Protein AF-0000000066216772 (afdb_homodimer)

Secondary structure (DSSP, 8-state):
---EEEEEEEEEESS--EEEE-TT--EEEEEEEEEEPPPPTT--TT---EEEEEEEEEHHHHHHHHHH--TT-EEEEEEEEEEEEEE-TT--EEEEEEEEEEEEEE-S---------------------------------/---EEEEEEEEEESS--EEEE-TTS-EEEEEEEEEEPPPPTT--TT---EEEEEEEEEHHHHHHHHHH--TT-EEEEEEEEEEEEEE-TT--EEEEEEEEEEEEEE-S---------------------------------

Nearest PDB structures (foldseek):
  7d8j-assembly1_A-2  TM=8.201E-01  e=7.708E-12  Staphylococcus aureus subsp. aureus ED98
  2vw9-assembly1_B-2  TM=8.765E-01  e=8.741E-11  Helicobacter pylori 26695
  7f5z-assembly1_B-2  TM=8.760E-01  e=9.226E-11  Mycobacterium tuberculosis H37Rv
  1x3e-assembly1_B-2  TM=8.338E-01  e=9.226E-11  Mycolicibacterium smegmatis
  7f5z-assembly1_A-2  TM=8.490E-01  e=1.583E-10  Mycobacterium tuberculosis H37Rv

GO terms:
  GO:0003676 nucleic acid binding (F, EXP)

Foldseek 3Di:
DPDDFKDKAKFFWAFAWDWDADPVGKIKIKTKGKGADDDDPPDDPPDDGIDIAIEMEIHPVNVVRNVPGGGGFIKMFMAGWDWDWDADPVGDIDTDIHGYTPDIGGDDDDPPPVPVVPVPVPVPVPPCPVPPPPPPPDPDD/DPDDFKDKAKFFWQFAWDWDADPVGKIKIKTKGKGFDDDDPPDDPPDDGIDIAIEMEIHPVNVVRNVPGGGGFIKMFMAGWDWDWDADPVGDIDTDIHGYTPDIGGDDDDPPPVPVVPVPVPVPPPPCPPPPPPPPPPPDD

Radius of gyration: 35.27 Å; Cα contacts (8 Å, |Δi|>4): 524; chains: 2; bounding box: 100×89×110 Å

Structure (mmCIF, N/CA/C/O backbone):
data_AF-0000000066216772-model_v1
#
loop_
_entity.id
_entity.type
_entity.pdbx_description
1 polymer 'Single-stranded DNA-binding protein'
#
loop_
_atom_site.group_PDB
_atom_site.id
_atom_site.type_symbol
_atom_site.label_atom_id
_atom_site.label_alt_id
_atom_site.label_comp_id
_atom_site.label_asym_id
_atom_site.label_entity_id
_atom_site.label_seq_id
_atom_site.pdbx_PDB_ins_code
_atom_site.Cartn_x
_atom_site.Cartn_y
_atom_site.Cartn_z
_atom_site.occupancy
_atom_site.B_iso_or_equiv
_atom_site.auth_seq_id
_atom_site.auth_comp_id
_atom_site.auth_asym_id
_atom_site.auth_atom_id
_atom_site.pdbx_PDB_model_num
ATOM 1 N N . MET A 1 1 ? -14.383 -1.018 -15.211 1 59.59 1 MET A N 1
ATOM 2 C CA . MET A 1 1 ? -13.156 -0.458 -14.656 1 59.59 1 MET A CA 1
ATOM 3 C C . MET A 1 1 ? -12.227 -1.563 -14.164 1 59.59 1 MET A C 1
ATOM 5 O O . MET A 1 1 ? -12.57 -2.305 -13.242 1 59.59 1 MET A O 1
ATOM 9 N N . SER A 1 2 ? -11.086 -1.989 -14.922 1 78.5 2 SER A N 1
ATOM 10 C CA . SER A 1 2 ? -10.352 -3.246 -14.812 1 78.5 2 SER A CA 1
ATOM 11 C C . SER A 1 2 ? -9.25 -3.152 -13.766 1 78.5 2 SER A C 1
ATOM 13 O O . SER A 1 2 ? -8.555 -4.137 -13.492 1 78.5 2 SER A O 1
ATOM 15 N N . PHE A 1 3 ? -9.094 -1.883 -13.117 1 88.94 3 PHE A N 1
ATOM 16 C CA . PHE A 1 3 ? -8.031 -1.759 -12.125 1 88.94 3 PHE A CA 1
ATOM 17 C C . PHE A 1 3 ? -8.555 -1.13 -10.844 1 88.94 3 PHE A C 1
ATOM 19 O O . PHE A 1 3 ? -9.492 -0.334 -10.875 1 88.94 3 PHE A O 1
ATOM 26 N N . PHE A 1 4 ? -8.102 -1.583 -9.812 1 95.5 4 PHE A N 1
ATOM 27 C CA . PHE A 1 4 ? -8.531 -1.143 -8.484 1 95.5 4 PHE A CA 1
ATOM 28 C C . PHE A 1 4 ? -7.34 -1.037 -7.539 1 95.5 4 PHE A C 1
ATOM 30 O O . PHE A 1 4 ? -6.457 -1.898 -7.547 1 95.5 4 PHE A O 1
ATOM 37 N N . ASN A 1 5 ? -7.23 0.04 -6.828 1 98.19 5 ASN A N 1
ATOM 38 C CA . ASN A 1 5 ? -6.18 0.315 -5.852 1 98.19 5 ASN A CA 1
ATOM 39 C C . ASN A 1 5 ? -6.73 1.029 -4.621 1 98.19 5 ASN A C 1
ATOM 41 O O . ASN A 1 5 ? -7.062 2.215 -4.684 1 98.19 5 ASN A O 1
ATOM 45 N N . LYS A 1 6 ? -6.859 0.284 -3.553 1 98.56 6 LYS A N 1
ATOM 46 C CA . LYS A 1 6 ? -7.383 0.837 -2.307 1 98.56 6 LYS A CA 1
ATOM 47 C C . LYS A 1 6 ? -6.551 0.387 -1.111 1 98.56 6 LYS A C 1
ATOM 49 O O . LYS A 1 6 ? -6.234 -0.798 -0.978 1 98.56 6 LYS A O 1
ATOM 54 N N . ILE A 1 7 ? -6.188 1.37 -0.267 1 98.81 7 ILE A N 1
ATOM 55 C CA . ILE A 1 7 ? -5.48 1.06 0.97 1 98.81 7 ILE A CA 1
ATOM 56 C C . ILE A 1 7 ? -6.156 1.765 2.143 1 98.81 7 ILE A C 1
ATOM 58 O O . ILE A 1 7 ? -6.633 2.895 2.006 1 98.81 7 ILE A O 1
ATOM 62 N N . ILE A 1 8 ? -6.215 1.109 3.24 1 98.81 8 ILE A N 1
ATOM 63 C CA . ILE A 1 8 ? -6.742 1.631 4.496 1 98.81 8 ILE A CA 1
ATOM 64 C C . ILE A 1 8 ? -5.734 1.386 5.621 1 98.81 8 ILE A C 1
ATOM 66 O O . ILE A 1 8 ? -5.324 0.247 5.859 1 98.81 8 ILE A O 1
ATOM 70 N N . LEU A 1 9 ? -5.402 2.473 6.293 1 98.56 9 LEU A N 1
ATOM 71 C CA . LEU A 1 9 ? -4.395 2.398 7.348 1 98.56 9 LEU A CA 1
ATOM 72 C C . LEU A 1 9 ? -4.891 3.074 8.617 1 98.56 9 LEU A C 1
ATOM 74 O O . LEU A 1 9 ? -5.598 4.082 8.555 1 98.56 9 LEU A O 1
ATOM 78 N N . ILE A 1 10 ? -4.516 2.512 9.688 1 98.06 10 ILE A N 1
ATOM 79 C CA . ILE A 1 10 ? -4.605 3.182 10.977 1 98.06 10 ILE A CA 1
ATOM 80 C C . ILE A 1 10 ? -3.236 3.184 11.656 1 98.06 10 ILE A C 1
ATOM 82 O O . ILE A 1 10 ? -2.629 2.129 11.844 1 98.06 10 ILE A O 1
ATOM 86 N N . GLY A 1 11 ? -2.752 4.328 11.961 1 97.88 11 GLY A N 1
ATOM 87 C CA . GLY A 1 11 ? -1.446 4.496 12.578 1 97.88 11 GLY A CA 1
ATOM 88 C C . GLY A 1 11 ? -1.256 5.863 13.211 1 97.88 11 GLY A C 1
ATOM 89 O O . GLY A 1 11 ? -2.176 6.684 13.219 1 97.88 11 GLY A O 1
ATOM 90 N N . ARG A 1 12 ? -0.115 6.09 13.781 1 97.19 12 ARG A N 1
ATOM 91 C CA . ARG A 1 12 ? 0.174 7.34 14.477 1 97.19 12 ARG A CA 1
ATOM 92 C C . ARG A 1 12 ? 1.182 8.18 13.703 1 97.19 12 ARG A C 1
ATOM 94 O O . ARG A 1 12 ? 2.15 7.648 13.156 1 97.19 12 ARG A O 1
ATOM 101 N N . LEU A 1 13 ? 0.901 9.453 13.727 1 97.88 13 LEU A N 1
ATOM 102 C CA . LEU A 1 13 ? 1.856 10.352 13.094 1 97.88 13 LEU A CA 1
ATOM 103 C C . LEU A 1 13 ? 3.199 10.32 13.812 1 97.88 13 LEU A C 1
ATOM 105 O O . LEU A 1 13 ? 3.248 10.367 15.047 1 97.88 13 LEU A O 1
ATOM 109 N N . VAL A 1 14 ? 4.273 10.289 13.062 1 97.94 14 VAL A N 1
ATOM 110 C CA . VAL A 1 14 ? 5.605 10.219 13.656 1 97.94 14 VAL A CA 1
ATOM 111 C C . VAL A 1 14 ? 6.164 11.625 13.852 1 97.94 14 VAL A C 1
ATOM 113 O O . VAL A 1 14 ? 7.09 11.828 14.641 1 97.94 14 VAL A O 1
ATOM 116 N N . ARG A 1 15 ? 5.691 12.555 13.148 1 98.12 15 ARG A N 1
ATOM 117 C CA . ARG A 1 15 ? 6.078 13.961 13.211 1 98.12 15 ARG A CA 1
ATOM 118 C C . ARG A 1 15 ? 4.965 14.859 12.688 1 98.12 15 ARG A C 1
ATOM 120 O O . ARG A 1 15 ? 3.979 14.375 12.125 1 98.12 15 ARG A O 1
ATOM 127 N N . ASP A 1 16 ? 5.188 16.078 12.938 1 98.31 16 ASP A N 1
ATOM 128 C CA . ASP A 1 16 ? 4.199 17.031 12.453 1 98.31 16 ASP A CA 1
ATOM 129 C C . ASP A 1 16 ? 4.184 17.078 10.922 1 98.31 16 ASP A C 1
ATOM 131 O O . ASP A 1 16 ? 5.223 16.922 10.281 1 98.31 16 ASP A O 1
ATOM 135 N N . PRO A 1 17 ? 3.029 17.391 10.375 1 98.31 17 PRO A N 1
ATOM 136 C CA . PRO A 1 17 ? 2.896 17.438 8.922 1 98.31 17 PRO A CA 1
ATOM 137 C C . PRO A 1 17 ? 3.703 18.562 8.281 1 98.31 17 PRO A C 1
ATOM 139 O O . PRO A 1 17 ? 4 19.562 8.945 1 98.31 17 PRO A O 1
ATOM 142 N N . GLU A 1 18 ? 3.979 18.328 7.078 1 98.06 18 GLU A N 1
ATOM 143 C CA . GLU A 1 18 ? 4.695 19.328 6.281 1 98.06 18 GLU A CA 1
ATOM 144 C C . GLU A 1 18 ? 3.826 19.859 5.148 1 98.06 18 GLU A C 1
ATOM 146 O O . GLU A 1 18 ? 3.326 19.078 4.328 1 98.06 18 GLU A O 1
ATOM 151 N N . GLU A 1 19 ? 3.762 21.141 5.094 1 95.81 19 GLU A N 1
ATOM 152 C CA . GLU A 1 19 ? 2.92 21.75 4.074 1 95.81 19 GLU A CA 1
ATOM 153 C C . GLU A 1 19 ? 3.754 22.266 2.9 1 95.81 19 GLU A C 1
ATOM 155 O O . GLU A 1 19 ? 4.844 22.812 3.096 1 95.81 19 GLU A O 1
ATOM 160 N N . ARG A 1 20 ? 3.207 22.031 1.849 1 96.31 20 ARG A N 1
ATOM 161 C CA . ARG A 1 20 ? 3.766 22.578 0.615 1 96.31 20 ARG A CA 1
ATOM 162 C C . ARG A 1 20 ? 2.658 23 -0.345 1 96.31 20 ARG A C 1
ATOM 164 O O . ARG A 1 20 ? 1.474 22.844 -0.045 1 96.31 20 ARG A O 1
ATOM 171 N N . TYR A 1 21 ? 3.121 23.734 -1.398 1 93.12 21 TYR A N 1
ATOM 172 C CA . TYR A 1 21 ? 2.188 24.125 -2.451 1 93.12 21 TYR A CA 1
ATOM 173 C C . TYR A 1 21 ? 2.713 23.703 -3.822 1 93.12 21 TYR A C 1
ATOM 175 O O . TYR A 1 21 ? 3.916 23.781 -4.082 1 93.12 21 TYR A O 1
ATOM 183 N N . THR A 1 22 ? 1.771 23.219 -4.582 1 91.06 22 THR A N 1
ATOM 184 C CA . THR A 1 22 ? 2.17 22.953 -5.957 1 91.06 22 THR A CA 1
ATOM 185 C C . THR A 1 22 ? 2.367 24.25 -6.727 1 91.06 22 THR A C 1
ATOM 187 O O . THR A 1 22 ? 2.064 25.328 -6.215 1 91.06 22 THR A O 1
ATOM 190 N N . LEU A 1 23 ? 2.906 24.125 -7.965 1 87.38 23 LEU A N 1
ATOM 191 C CA . LEU A 1 23 ? 3.111 25.297 -8.812 1 87.38 23 LEU A CA 1
ATOM 192 C C . LEU A 1 23 ? 1.78 25.953 -9.164 1 87.38 23 LEU A C 1
ATOM 194 O O . LEU A 1 23 ? 1.714 27.172 -9.359 1 87.38 23 LEU A O 1
ATOM 198 N N . SER A 1 24 ? 0.708 25.141 -9.219 1 89.5 24 SER A N 1
ATOM 199 C CA . SER A 1 24 ? -0.622 25.625 -9.57 1 89.5 24 SER A CA 1
ATOM 200 C C . SER A 1 24 ? -1.326 26.219 -8.359 1 89.5 24 SER A C 1
ATOM 202 O O . SER A 1 24 ? -2.475 26.672 -8.461 1 89.5 24 SER A O 1
ATOM 204 N N . GLY A 1 25 ? -0.651 26.172 -7.207 1 91.38 25 GLY A N 1
ATOM 205 C CA . GLY A 1 25 ? -1.22 26.781 -6.02 1 91.38 25 GLY A CA 1
ATOM 206 C C . GLY A 1 25 ? -2.047 25.828 -5.188 1 91.38 25 GLY A C 1
ATOM 207 O O . GLY A 1 25 ? -2.73 26.234 -4.25 1 91.38 25 GLY A O 1
ATOM 208 N N . THR A 1 26 ? -2.068 24.594 -5.555 1 94.38 26 THR A N 1
ATOM 209 C CA . THR A 1 26 ? -2.826 23.609 -4.797 1 94.38 26 THR A CA 1
ATOM 210 C C . THR A 1 26 ? -2.078 23.219 -3.527 1 94.38 26 THR A C 1
ATOM 212 O O . THR A 1 26 ? -0.905 22.828 -3.586 1 94.38 26 THR A O 1
ATOM 215 N N . PRO A 1 27 ? -2.748 23.328 -2.402 1 97.06 27 PRO A N 1
ATOM 216 C CA . PRO A 1 27 ? -2.088 22.922 -1.163 1 97.06 27 PRO A CA 1
ATOM 217 C C . PRO A 1 27 ? -1.787 21.422 -1.132 1 97.06 27 PRO A C 1
ATOM 219 O O . PRO A 1 27 ? -2.602 20.609 -1.587 1 97.06 27 PRO A O 1
ATOM 222 N N . VAL A 1 28 ? -0.625 21.125 -0.683 1 98 28 VAL A N 1
ATOM 223 C CA . VAL A 1 28 ? -0.197 19.734 -0.474 1 98 28 VAL A CA 1
ATOM 224 C C . VAL A 1 28 ? 0.365 19.578 0.937 1 98 28 VAL A C 1
ATOM 226 O O . VAL A 1 28 ? 1.215 20.359 1.365 1 98 28 VAL A O 1
ATOM 229 N N . THR A 1 29 ? -0.122 18.625 1.681 1 98.56 29 THR A N 1
ATOM 230 C CA . THR A 1 29 ? 0.414 18.312 3 1 98.56 29 THR A CA 1
ATOM 231 C C . THR A 1 29 ? 0.845 16.844 3.074 1 98.56 29 THR A C 1
ATOM 233 O O . THR A 1 29 ? 0.103 15.953 2.66 1 98.56 29 THR A O 1
ATOM 236 N N . THR A 1 30 ? 2.029 16.641 3.553 1 98.62 30 THR A N 1
ATOM 237 C CA . THR A 1 30 ? 2.553 15.289 3.697 1 98.62 30 THR A CA 1
ATOM 238 C C . THR A 1 30 ? 2.859 14.984 5.16 1 98.62 30 THR A C 1
ATOM 240 O O . THR A 1 30 ? 3.234 15.875 5.922 1 98.62 30 THR A O 1
ATOM 243 N N . PHE A 1 31 ? 2.633 13.742 5.547 1 98.56 31 PHE A N 1
ATOM 244 C CA . PHE A 1 31 ? 3 13.258 6.875 1 98.56 31 PHE A CA 1
ATOM 245 C C . PHE A 1 31 ? 3.252 11.758 6.855 1 98.56 31 PHE A C 1
ATOM 247 O O . PHE A 1 31 ? 2.922 11.078 5.879 1 98.56 31 PHE A O 1
ATOM 254 N N . THR A 1 32 ? 3.906 11.344 7.883 1 98.69 32 THR A N 1
ATOM 255 C CA . THR A 1 32 ? 4.242 9.93 7.992 1 98.69 32 THR A CA 1
ATOM 256 C C . THR A 1 32 ? 3.531 9.297 9.18 1 98.69 32 THR A C 1
ATOM 258 O O . THR A 1 32 ? 3.471 9.891 10.266 1 98.69 32 THR A O 1
ATOM 261 N N . ILE A 1 33 ? 2.979 8.125 8.938 1 98.38 33 ILE A N 1
ATOM 262 C CA . ILE A 1 33 ? 2.371 7.422 10.055 1 98.38 33 ILE A CA 1
ATOM 263 C C . ILE A 1 33 ? 3.102 6.102 10.297 1 98.38 33 ILE A C 1
ATOM 265 O O . ILE A 1 33 ? 3.59 5.477 9.352 1 98.38 33 ILE A O 1
ATOM 269 N N . ALA A 1 34 ? 3.162 5.77 11.547 1 98.06 34 ALA A N 1
ATOM 270 C CA . ALA A 1 34 ? 3.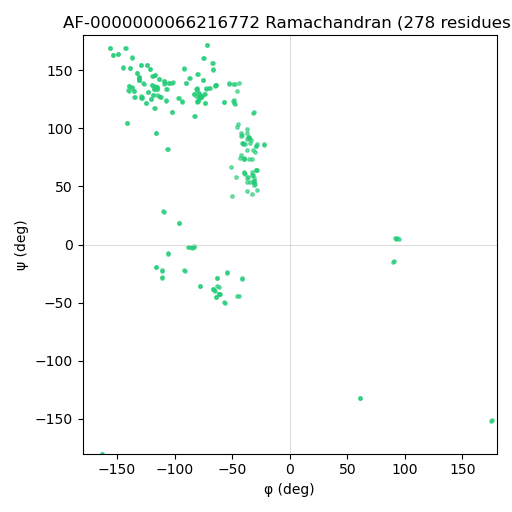662 4.469 11.992 1 98.06 34 ALA A CA 1
ATOM 271 C C . ALA A 1 34 ? 2.521 3.473 12.164 1 98.06 34 ALA A C 1
ATOM 273 O O . ALA A 1 34 ? 1.569 3.732 12.898 1 98.06 34 ALA A O 1
ATOM 274 N N . VAL A 1 35 ? 2.596 2.354 11.469 1 97.31 35 VAL A N 1
ATOM 275 C CA . VAL A 1 35 ? 1.606 1.285 11.57 1 97.31 35 VAL A CA 1
ATOM 276 C C . VAL A 1 35 ? 2.268 0.017 12.102 1 97.31 35 VAL A C 1
ATOM 278 O O . VAL A 1 35 ? 3.092 -0.595 11.422 1 97.31 35 VAL A O 1
ATOM 281 N N . ASP A 1 36 ? 1.811 -0.402 13.25 1 93.88 36 ASP A N 1
ATOM 282 C CA . ASP A 1 36 ? 2.418 -1.568 13.883 1 93.88 36 ASP A CA 1
ATOM 283 C C . ASP A 1 36 ? 1.893 -2.863 13.266 1 93.88 36 ASP A C 1
ATOM 285 O O . ASP A 1 36 ? 0.734 -2.934 12.852 1 93.88 36 ASP A O 1
ATOM 289 N N . ARG A 1 37 ? 2.836 -3.785 13.258 1 89.75 37 ARG A N 1
ATOM 290 C CA . ARG A 1 37 ? 2.461 -5.109 12.773 1 89.75 37 ARG A CA 1
ATOM 291 C C . ARG A 1 37 ? 1.992 -6 13.922 1 89.75 37 ARG A C 1
ATOM 293 O O . ARG A 1 37 ? 2.428 -5.836 15.062 1 89.75 37 ARG A O 1
ATOM 300 N N . VAL A 1 38 ? 1.131 -6.898 13.547 1 79.81 38 VAL A N 1
ATOM 301 C CA . VAL A 1 38 ? 0.75 -7.891 14.547 1 79.81 38 VAL A CA 1
ATOM 302 C C . VAL A 1 38 ? 1.897 -8.883 14.758 1 79.81 38 VAL A C 1
ATOM 304 O O . VAL A 1 38 ? 2.434 -9.43 13.789 1 79.81 38 VAL A O 1
ATOM 307 N N . PRO A 1 39 ? 2.352 -8.961 16.016 1 70.81 39 PRO A N 1
ATOM 308 C CA . PRO A 1 39 ? 3.459 -9.883 16.281 1 70.81 39 PRO A CA 1
ATOM 309 C C . PRO A 1 39 ? 3.139 -11.32 15.883 1 70.81 39 PRO A C 1
ATOM 311 O O . PRO A 1 39 ? 2.006 -11.773 16.062 1 70.81 39 PRO A O 1
ATOM 314 N N . ARG A 1 40 ? 4.004 -11.828 15.008 1 65.88 40 ARG A N 1
ATOM 315 C CA . ARG A 1 40 ? 3.85 -13.25 14.695 1 65.88 40 ARG A CA 1
ATOM 316 C C . ARG A 1 40 ? 4.492 -14.117 15.773 1 65.88 40 ARG A C 1
ATOM 318 O O . ARG A 1 40 ? 5.484 -13.719 16.391 1 65.88 40 ARG A O 1
ATOM 325 N N . LYS A 1 41 ? 3.797 -15.125 16.266 1 59.69 41 LYS A N 1
ATOM 326 C CA . LYS A 1 41 ? 4.258 -16 17.328 1 59.69 41 LYS A CA 1
ATOM 327 C C . LYS A 1 41 ? 5.711 -16.406 17.109 1 59.69 41 LYS A C 1
ATOM 329 O O . LYS A 1 41 ? 6.496 -16.438 18.062 1 59.69 41 LYS A O 1
ATOM 334 N N . ASN A 1 42 ? 6.066 -16.781 15.852 1 60.34 42 ASN A N 1
ATOM 335 C CA . ASN A 1 42 ? 7.398 -17.344 15.633 1 60.34 42 ASN A CA 1
ATOM 336 C C . ASN A 1 42 ? 8.289 -16.391 14.859 1 60.34 42 ASN A C 1
ATOM 338 O O . ASN A 1 42 ? 9.219 -16.812 14.172 1 60.34 42 ASN A O 1
ATOM 342 N N . ALA A 1 43 ? 7.953 -15.227 15.07 1 60.59 43 ALA A N 1
ATOM 343 C CA . ALA A 1 43 ? 8.797 -14.297 14.312 1 60.59 43 ALA A CA 1
ATOM 344 C C . ALA A 1 43 ? 10.125 -14.062 15.023 1 60.59 43 ALA A C 1
ATOM 346 O O . ALA A 1 43 ? 10.18 -14.047 16.266 1 60.59 43 ALA A O 1
ATOM 347 N N . PRO A 1 44 ? 11.141 -14.141 14.219 1 61.75 44 PRO A N 1
ATOM 348 C CA . PRO A 1 44 ? 12.422 -13.836 14.852 1 61.75 44 PRO A CA 1
ATOM 349 C C . PRO A 1 44 ? 12.414 -12.492 15.578 1 61.75 44 PRO A C 1
ATOM 351 O O . PRO A 1 44 ? 11.648 -11.594 15.219 1 61.75 44 PRO A O 1
ATOM 354 N N . ASP A 1 45 ? 12.961 -12.328 16.734 1 55.28 45 ASP A N 1
ATOM 355 C CA . ASP A 1 45 ? 13.078 -11.156 17.609 1 55.28 45 ASP A CA 1
ATOM 356 C C . ASP A 1 45 ? 13.406 -9.906 16.781 1 55.28 45 ASP A C 1
ATOM 358 O O . ASP A 1 45 ? 13.031 -8.797 17.172 1 55.28 45 ASP A O 1
ATOM 362 N N . ASP A 1 46 ? 14.102 -10.047 15.656 1 59.41 46 ASP A N 1
ATOM 363 C CA . ASP A 1 46 ? 14.609 -8.898 14.906 1 59.41 46 ASP A CA 1
ATOM 364 C C . ASP A 1 46 ? 13.656 -8.516 13.781 1 59.41 46 ASP A C 1
ATOM 366 O O . ASP A 1 46 ? 14.008 -7.719 12.906 1 59.41 46 ASP A O 1
ATOM 370 N N . ALA A 1 47 ? 12.492 -8.977 13.93 1 73.25 47 ALA A N 1
ATOM 371 C CA . ALA A 1 47 ? 11.547 -8.734 12.836 1 73.25 47 ALA A CA 1
ATOM 372 C C . ALA A 1 47 ? 10.992 -7.316 12.906 1 73.25 47 ALA A C 1
ATOM 374 O O . ALA A 1 47 ? 10.766 -6.781 14 1 73.25 47 ALA A O 1
ATOM 375 N N . GLN A 1 48 ? 11.07 -6.633 11.711 1 80 48 GLN A N 1
ATOM 376 C CA . GLN A 1 48 ? 10.445 -5.316 11.641 1 80 48 GLN A CA 1
ATOM 377 C C . GLN A 1 48 ? 9.023 -5.352 12.18 1 80 48 GLN A C 1
ATOM 379 O O . GLN A 1 48 ? 8.211 -6.176 11.75 1 80 48 GLN A O 1
ATOM 384 N N . THR A 1 49 ? 8.797 -4.457 13.203 1 85.06 49 THR A N 1
ATOM 385 C CA . THR A 1 49 ? 7.508 -4.488 13.883 1 85.06 49 THR A CA 1
ATOM 386 C C . THR A 1 49 ? 6.648 -3.301 13.461 1 85.06 49 THR A C 1
ATOM 388 O O . THR A 1 49 ? 5.477 -3.211 13.828 1 85.06 49 THR A O 1
ATOM 391 N N . THR A 1 50 ? 7.215 -2.389 12.719 1 94.44 50 THR A N 1
ATOM 392 C CA . THR A 1 50 ? 6.484 -1.181 12.352 1 94.44 50 THR A CA 1
ATOM 393 C C . THR A 1 50 ? 6.762 -0.799 10.898 1 94.44 50 THR A C 1
ATOM 395 O O . THR A 1 50 ? 7.898 -0.898 10.438 1 94.44 50 THR A O 1
ATOM 398 N N . ASP A 1 51 ? 5.723 -0.45 10.227 1 96.44 51 ASP A N 1
ATOM 399 C CA . ASP A 1 51 ? 5.859 0.103 8.883 1 96.44 51 ASP A CA 1
ATOM 400 C C . ASP A 1 51 ? 5.535 1.596 8.867 1 96.44 51 ASP A C 1
ATOM 402 O O . ASP A 1 51 ? 4.578 2.035 9.508 1 96.44 51 ASP A O 1
ATOM 406 N N . PHE A 1 52 ? 6.348 2.33 8.133 1 97.25 52 PHE A N 1
ATOM 407 C CA . PHE A 1 52 ? 6.137 3.77 8.016 1 97.25 52 PHE A CA 1
ATOM 408 C C . PHE A 1 52 ? 5.598 4.129 6.637 1 97.25 52 PHE A C 1
ATOM 410 O O . PHE A 1 52 ? 6.207 3.799 5.617 1 97.25 52 PHE A O 1
ATOM 417 N N . PHE A 1 53 ? 4.488 4.781 6.641 1 98.38 53 PHE A N 1
ATOM 418 C CA . PHE A 1 53 ? 3.844 5.168 5.387 1 98.38 53 PHE A CA 1
ATOM 419 C C . PHE A 1 53 ? 3.869 6.68 5.211 1 98.38 53 PHE A C 1
ATOM 421 O O . PHE A 1 53 ? 3.432 7.422 6.094 1 98.38 53 PHE A O 1
ATOM 428 N N . ARG A 1 54 ? 4.367 7.062 4.07 1 98.5 54 ARG A N 1
ATOM 429 C CA . ARG A 1 54 ? 4.246 8.461 3.682 1 98.5 54 ARG A CA 1
ATOM 430 C C . ARG A 1 54 ? 2.867 8.75 3.102 1 98.5 54 ARG A C 1
ATOM 432 O O . ARG A 1 54 ? 2.455 8.125 2.123 1 98.5 54 ARG A O 1
ATOM 439 N N . ILE A 1 55 ? 2.176 9.688 3.684 1 98.75 55 ILE A N 1
ATOM 440 C CA . ILE A 1 55 ? 0.836 10.062 3.246 1 98.75 55 ILE A CA 1
ATOM 441 C C . ILE A 1 55 ? 0.885 11.422 2.551 1 98.75 55 ILE A C 1
ATOM 443 O O . ILE A 1 55 ? 1.519 12.359 3.045 1 98.75 55 ILE A O 1
ATOM 447 N N . VAL A 1 56 ? 0.242 11.5 1.45 1 98.44 56 VAL A N 1
ATOM 448 C CA . VAL A 1 56 ? 0.139 12.766 0.722 1 98.44 56 VAL A CA 1
ATOM 449 C C . VAL A 1 56 ? -1.326 13.18 0.611 1 98.44 56 VAL A C 1
ATOM 451 O O . VAL A 1 56 ? -2.174 12.383 0.202 1 98.44 56 VAL A O 1
ATOM 454 N N . THR A 1 57 ? -1.628 14.344 0.96 1 98.44 57 THR A N 1
ATOM 455 C CA . THR A 1 57 ? -2.971 14.906 0.86 1 98.44 57 THR A CA 1
ATOM 456 C C . THR A 1 57 ? -2.969 16.156 -0.019 1 98.44 57 THR A C 1
ATOM 458 O O . THR A 1 57 ? -1.982 16.891 -0.057 1 98.44 57 THR A O 1
ATOM 461 N N . PHE A 1 58 ? -4.098 16.406 -0.665 1 97.19 58 PHE A N 1
ATOM 462 C CA . PHE A 1 58 ? -4.238 17.531 -1.566 1 97.19 58 PHE A CA 1
ATOM 463 C C . PHE A 1 58 ? -5.48 18.344 -1.227 1 97.19 58 PHE A C 1
ATOM 465 O O . PHE A 1 58 ? -6.43 17.828 -0.64 1 97.19 58 PHE A O 1
ATOM 472 N N . GLY A 1 59 ? -5.445 19.641 -1.594 1 96.44 59 GLY A N 1
ATOM 473 C CA . GLY A 1 59 ? -6.621 20.5 -1.508 1 96.44 59 GLY A CA 1
ATOM 474 C C . GLY A 1 59 ? -7.145 20.641 -0.093 1 96.44 59 GLY A C 1
ATOM 475 O O . GLY A 1 59 ? -6.383 20.938 0.831 1 96.44 59 GLY A O 1
ATOM 476 N N . ARG A 1 60 ? -8.359 20.469 -0.002 1 96.88 60 ARG A N 1
ATOM 477 C CA . ARG A 1 60 ? -9.016 20.688 1.283 1 96.88 60 ARG A CA 1
ATOM 478 C C . ARG A 1 60 ? -8.492 19.703 2.332 1 96.88 60 ARG A C 1
ATOM 480 O O . ARG A 1 60 ? -8.336 20.062 3.5 1 96.88 60 ARG A O 1
ATOM 487 N N . LEU A 1 61 ? -8.227 18.578 1.905 1 97.88 61 LEU A N 1
ATOM 488 C CA . LEU A 1 61 ? -7.707 17.578 2.822 1 97.88 61 LEU A CA 1
ATOM 489 C C . LEU A 1 61 ? -6.316 17.969 3.318 1 97.88 61 LEU A C 1
ATOM 491 O O . LEU A 1 61 ? -5.969 17.703 4.473 1 97.88 61 LEU A O 1
ATOM 495 N N . ALA A 1 62 ? -5.566 18.5 2.465 1 98.38 62 ALA A N 1
ATOM 496 C CA . ALA A 1 62 ? -4.242 18.984 2.848 1 98.38 62 ALA A CA 1
ATOM 497 C C . ALA A 1 62 ? -4.344 20.078 3.916 1 98.38 62 ALA A C 1
ATOM 499 O O . ALA A 1 62 ? -3.584 20.078 4.883 1 98.38 62 ALA A O 1
ATOM 500 N N . GLU A 1 63 ? -5.258 20.906 3.707 1 96.81 63 GLU A N 1
ATOM 501 C CA . GLU A 1 63 ? -5.484 21.969 4.68 1 96.81 63 GLU A CA 1
ATOM 502 C C . GLU A 1 63 ? -5.922 21.406 6.027 1 96.81 63 GLU A C 1
ATOM 504 O O . GLU A 1 63 ? -5.438 21.844 7.074 1 96.81 63 GLU A O 1
ATOM 509 N N . PHE A 1 64 ? -6.793 20.531 5.887 1 96.5 64 PHE A N 1
ATOM 510 C CA . PHE A 1 64 ? -7.262 19.859 7.09 1 96.5 64 PHE A CA 1
ATOM 511 C C . PHE A 1 64 ? -6.102 19.219 7.84 1 96.5 64 PHE A C 1
ATOM 513 O O . PHE A 1 64 ? -5.961 19.406 9.047 1 96.5 64 PHE A O 1
ATOM 520 N N . ALA A 1 65 ? -5.273 18.469 7.191 1 97.62 65 ALA A N 1
ATOM 521 C CA . ALA A 1 65 ? -4.156 17.75 7.805 1 97.62 65 ALA A CA 1
ATOM 522 C C . ALA A 1 65 ? -3.172 18.719 8.453 1 97.62 65 ALA A C 1
ATOM 524 O O . ALA A 1 65 ? -2.727 18.5 9.578 1 97.62 65 ALA A O 1
ATOM 525 N N . ARG A 1 66 ? -2.928 19.719 7.789 1 96.25 66 ARG A N 1
ATOM 526 C CA . ARG A 1 66 ? -1.971 20.703 8.289 1 96.25 66 ARG A CA 1
ATOM 527 C C . ARG A 1 66 ? -2.486 21.359 9.562 1 96.25 66 ARG A C 1
ATOM 529 O O . ARG A 1 66 ? -1.718 21.625 10.484 1 96.25 66 ARG A O 1
ATOM 536 N N . THR A 1 67 ? -3.717 21.641 9.594 1 95.56 67 THR A N 1
ATOM 537 C CA . THR A 1 67 ? -4.316 22.422 10.664 1 95.56 67 THR A CA 1
ATOM 538 C C . THR A 1 67 ? -4.527 21.562 11.906 1 95.56 67 THR A C 1
ATOM 540 O O . THR A 1 67 ? -4.285 22.016 13.031 1 95.56 67 THR A O 1
ATOM 543 N N . TYR A 1 68 ? -4.871 20.281 11.656 1 95.62 68 TYR A N 1
ATOM 544 C CA . TYR A 1 68 ? -5.426 19.562 12.797 1 95.62 68 TYR A CA 1
ATOM 545 C C . TYR A 1 68 ? -4.52 18.406 13.203 1 95.62 68 TYR A C 1
ATOM 547 O O . TYR A 1 68 ? -4.629 17.875 14.312 1 95.62 68 TYR A O 1
ATOM 555 N N . LEU A 1 69 ? -3.676 17.984 12.336 1 96.44 69 LEU A N 1
ATOM 556 C CA . LEU A 1 69 ? -2.854 16.828 12.664 1 96.44 69 LEU A CA 1
ATOM 557 C C . LEU A 1 69 ? -1.553 17.25 13.336 1 96.44 69 LEU A C 1
ATOM 559 O O . LEU A 1 69 ? -0.96 18.266 12.953 1 96.44 69 LEU A O 1
ATOM 563 N N . THR A 1 70 ? -1.204 16.484 14.344 1 96.44 70 THR A N 1
ATOM 564 C CA . THR A 1 70 ? 0.05 16.688 15.062 1 96.44 70 THR A CA 1
ATOM 565 C C . THR A 1 70 ? 0.745 15.359 15.336 1 96.44 70 THR A C 1
ATOM 567 O O . THR A 1 70 ? 0.117 14.305 15.273 1 96.44 70 THR A O 1
ATOM 570 N N . LYS A 1 71 ? 2.023 15.508 15.594 1 97.25 71 LYS A N 1
ATOM 571 C CA . LYS A 1 71 ? 2.785 14.32 15.977 1 97.25 71 LYS A CA 1
ATOM 572 C C . LYS A 1 71 ? 2.061 13.523 17.047 1 97.25 71 LYS A C 1
ATOM 574 O O . LYS A 1 71 ? 1.519 14.102 18 1 97.25 71 LYS A O 1
ATOM 579 N N . GLY A 1 72 ? 2.098 12.195 16.859 1 96.19 72 GLY A N 1
ATOM 580 C CA . GLY A 1 72 ? 1.565 11.328 17.891 1 96.19 72 GLY A CA 1
ATOM 581 C C . GLY A 1 72 ? 0.087 11.031 17.719 1 96.19 72 GLY A C 1
ATOM 582 O O . GLY A 1 72 ? -0.44 10.102 18.328 1 96.19 72 GLY A O 1
ATOM 583 N N . ARG A 1 73 ? -0.64 11.75 16.906 1 94.75 73 ARG A N 1
ATOM 584 C CA . ARG A 1 73 ? -2.074 11.57 16.703 1 94.75 73 ARG A CA 1
ATOM 585 C C . ARG A 1 73 ? -2.369 10.273 15.969 1 94.75 73 ARG A C 1
ATOM 587 O O . ARG A 1 73 ? -1.691 9.938 15 1 94.75 73 ARG A O 1
ATOM 594 N N . LEU A 1 74 ? -3.41 9.539 16.516 1 96.44 74 LEU A N 1
ATOM 595 C CA . LEU A 1 74 ? -3.893 8.336 15.836 1 96.44 74 LEU A CA 1
ATOM 596 C C . LEU A 1 74 ? -4.879 8.695 14.734 1 96.44 74 LEU A C 1
ATOM 598 O O . LEU A 1 74 ? -5.867 9.391 14.977 1 96.44 74 LEU A O 1
ATOM 602 N N . VAL A 1 75 ? -4.652 8.156 13.492 1 97.75 75 VAL A N 1
ATOM 603 C CA . VAL A 1 75 ? -5.516 8.555 12.383 1 97.75 75 VAL A CA 1
ATOM 604 C C . VAL A 1 75 ? -5.859 7.328 11.539 1 97.75 75 VAL A C 1
ATOM 606 O O . VAL A 1 75 ? -5.105 6.355 11.508 1 97.75 75 VAL A O 1
ATOM 609 N N . LEU A 1 76 ? -6.945 7.367 10.938 1 98.31 76 LEU A N 1
ATOM 610 C CA . LEU A 1 76 ? -7.34 6.5 9.836 1 98.31 76 LEU A CA 1
ATOM 611 C C . LEU A 1 76 ? -7.09 7.18 8.492 1 98.31 76 LEU A C 1
ATOM 613 O O . LEU A 1 76 ? -7.492 8.328 8.289 1 98.31 76 LEU A O 1
ATOM 617 N N . VAL A 1 77 ? -6.387 6.551 7.629 1 98.62 77 VAL A N 1
ATOM 618 C CA . VAL A 1 77 ? -6.125 7.066 6.289 1 98.62 77 VAL A CA 1
ATOM 619 C C . VAL A 1 77 ? -6.664 6.094 5.242 1 98.62 77 VAL A C 1
ATOM 621 O O . VAL A 1 77 ? -6.379 4.898 5.297 1 98.62 77 VAL A O 1
ATOM 624 N N . GLU A 1 78 ? -7.477 6.566 4.375 1 98.81 78 GLU A N 1
ATOM 625 C CA . GLU A 1 78 ? -7.887 5.84 3.18 1 98.81 78 GLU A CA 1
ATOM 626 C C . GLU A 1 78 ? -7.363 6.512 1.915 1 98.81 78 GLU A C 1
ATOM 628 O O . GLU A 1 78 ? -7.355 7.742 1.816 1 98.81 78 GLU A O 1
ATOM 633 N N . GLY A 1 79 ? -6.969 5.691 0.923 1 98.62 79 GLY A N 1
ATOM 634 C CA . GLY A 1 79 ? -6.5 6.273 -0.324 1 98.62 79 GLY A CA 1
ATOM 635 C C . GLY A 1 79 ? -5.973 5.238 -1.303 1 98.62 79 GLY A C 1
ATOM 636 O O . GLY A 1 79 ? -6.492 4.125 -1.376 1 98.62 79 GLY A O 1
ATOM 637 N N . GLU A 1 80 ? -5.074 5.668 -2.107 1 97.88 80 GLU A N 1
ATOM 638 C CA . GLU A 1 80 ? -4.422 4.824 -3.105 1 97.88 80 GLU A CA 1
ATOM 639 C C . GLU A 1 80 ? -2.922 4.723 -2.848 1 97.88 80 GLU A C 1
ATOM 641 O O . GLU A 1 80 ? -2.273 5.723 -2.525 1 97.88 80 GLU A O 1
ATOM 646 N N . MET A 1 81 ? -2.42 3.512 -2.91 1 98.19 81 MET A N 1
ATOM 647 C CA . MET A 1 81 ? -0.978 3.301 -2.816 1 98.19 81 MET A CA 1
ATOM 648 C C . MET A 1 81 ? -0.299 3.592 -4.152 1 98.19 81 MET A C 1
ATOM 650 O O . MET A 1 81 ? -0.674 3.025 -5.18 1 98.19 81 MET A O 1
ATOM 654 N N . ARG A 1 82 ? 0.621 4.469 -4.129 1 96.88 82 ARG A N 1
ATOM 655 C CA . ARG A 1 82 ? 1.338 4.844 -5.344 1 96.88 82 ARG A CA 1
ATOM 656 C C . ARG A 1 82 ? 2.811 4.457 -5.25 1 96.88 82 ARG A C 1
ATOM 658 O O . ARG A 1 82 ? 3.443 4.645 -4.211 1 96.88 82 ARG A O 1
ATOM 665 N N . MET A 1 83 ? 3.295 3.861 -6.293 1 96.19 83 MET A N 1
ATOM 666 C CA . MET A 1 83 ? 4.699 3.477 -6.402 1 96.19 83 MET A CA 1
ATOM 667 C C . MET A 1 83 ? 5.441 4.395 -7.363 1 96.19 83 MET A C 1
ATOM 669 O O . MET A 1 83 ? 5.77 3.994 -8.484 1 96.19 83 MET A O 1
ATOM 673 N N . ARG A 1 84 ? 5.828 5.477 -6.914 1 91.62 84 ARG A N 1
ATOM 674 C CA . ARG A 1 84 ? 6.508 6.43 -7.785 1 91.62 84 ARG A CA 1
ATOM 675 C C . ARG A 1 84 ? 7.93 5.969 -8.094 1 91.62 84 ARG A C 1
ATOM 677 O O . ARG A 1 84 ? 8.695 5.641 -7.184 1 91.62 84 ARG A O 1
ATOM 684 N N . ARG A 1 85 ? 8.234 5.969 -9.391 1 90.62 85 ARG A N 1
ATOM 685 C CA . ARG A 1 85 ? 9.555 5.539 -9.82 1 90.62 85 ARG A CA 1
ATOM 686 C C . ARG A 1 85 ? 10.414 6.738 -10.219 1 90.62 85 ARG A C 1
ATOM 688 O O . ARG A 1 85 ? 9.922 7.699 -10.805 1 90.62 85 ARG A O 1
ATOM 695 N N . TRP A 1 86 ? 11.68 6.621 -9.781 1 87.25 86 TRP A N 1
ATOM 696 C CA . TRP A 1 86 ? 12.617 7.672 -10.156 1 87.25 86 TRP A CA 1
ATOM 697 C C . TRP A 1 86 ? 14.031 7.113 -10.289 1 87.25 86 TRP A C 1
ATOM 699 O O . TRP A 1 86 ? 14.281 5.957 -9.945 1 87.25 86 TRP A O 1
ATOM 709 N N . GLU A 1 87 ? 14.859 7.895 -10.93 1 88.94 87 GLU A N 1
ATOM 710 C CA . GLU A 1 87 ? 16.219 7.422 -11.188 1 88.94 87 GLU A CA 1
ATOM 711 C C . GLU A 1 87 ? 17.25 8.336 -10.539 1 88.94 87 GLU A C 1
ATOM 713 O O . GLU A 1 87 ? 17.109 9.562 -10.586 1 88.94 87 GLU A O 1
ATOM 718 N N . THR A 1 88 ? 18.25 7.605 -9.945 1 84.62 88 THR A N 1
ATOM 719 C CA . THR A 1 88 ? 19.359 8.367 -9.383 1 84.62 88 THR A CA 1
ATOM 720 C C . THR A 1 88 ? 20.266 8.891 -10.492 1 84.62 88 THR A C 1
ATOM 722 O O . THR A 1 88 ? 20.156 8.461 -11.641 1 84.62 88 THR A O 1
ATOM 725 N N . PRO A 1 89 ? 21.062 9.945 -10.109 1 87.25 89 PRO A N 1
ATOM 726 C CA . PRO A 1 89 ? 22 10.453 -11.117 1 87.25 89 PRO A CA 1
ATOM 727 C C . PRO A 1 89 ? 22.906 9.367 -11.68 1 87.25 89 PRO A C 1
ATOM 729 O O . PRO A 1 89 ? 23.375 9.484 -12.812 1 87.25 89 PRO A O 1
ATOM 732 N N . THR A 1 90 ? 23.125 8.297 -10.961 1 86.19 90 THR A N 1
ATOM 733 C CA . THR A 1 90 ? 23.969 7.188 -11.398 1 86.19 90 THR A CA 1
ATOM 734 C C . THR A 1 90 ? 23.172 6.207 -12.258 1 86.19 90 THR A C 1
ATOM 736 O O . THR A 1 90 ? 23.719 5.223 -12.758 1 86.19 90 THR A O 1
ATOM 739 N N . GLY A 1 91 ? 21.828 6.469 -12.422 1 85.88 91 GLY A N 1
ATOM 740 C CA . GLY A 1 91 ? 21 5.645 -13.289 1 85.88 91 GLY A CA 1
ATOM 741 C C . GLY A 1 91 ? 20.281 4.539 -12.539 1 85.88 91 GLY A C 1
ATOM 742 O O . GLY A 1 91 ? 19.719 3.629 -13.156 1 85.88 91 GLY A O 1
ATOM 743 N N . GLU A 1 92 ? 20.406 4.527 -11.305 1 84.31 92 GLU A N 1
ATOM 744 C CA . GLU A 1 92 ? 19.719 3.498 -10.523 1 84.31 92 GLU A CA 1
ATOM 745 C C . GLU A 1 92 ? 18.234 3.826 -10.352 1 84.31 92 GLU A C 1
ATOM 747 O O . GLU A 1 92 ? 17.891 4.938 -9.953 1 84.31 92 GLU A O 1
ATOM 752 N N . LYS A 1 93 ? 17.406 2.832 -10.703 1 86.81 93 LYS A N 1
ATOM 753 C CA . LYS A 1 93 ? 15.969 3.004 -10.555 1 86.81 93 LYS A CA 1
ATOM 754 C C . LYS A 1 93 ? 15.547 2.854 -9.094 1 86.81 93 LYS A C 1
ATOM 756 O O . LYS A 1 93 ? 15.945 1.9 -8.422 1 86.81 93 LYS A O 1
ATOM 761 N N . ARG A 1 94 ? 14.828 3.904 -8.688 1 88.44 94 ARG A N 1
ATOM 762 C CA . ARG A 1 94 ? 14.344 3.896 -7.312 1 88.44 94 ARG A CA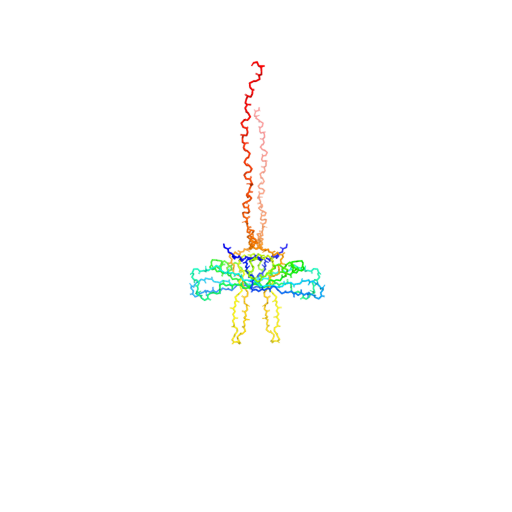 1
ATOM 763 C C . ARG A 1 94 ? 12.828 4.051 -7.258 1 88.44 94 ARG A C 1
ATOM 765 O O . ARG A 1 94 ? 12.211 4.477 -8.234 1 88.44 94 ARG A O 1
ATOM 772 N N . VAL A 1 95 ? 12.289 3.508 -6.129 1 90.88 95 VAL A N 1
ATOM 773 C CA . VAL A 1 95 ? 10.852 3.631 -5.906 1 90.88 95 VAL A CA 1
ATOM 774 C C . VAL A 1 95 ? 10.594 4.434 -4.633 1 90.88 95 VAL A C 1
ATOM 776 O O . VAL A 1 95 ? 11.289 4.258 -3.629 1 90.88 95 VAL A O 1
ATOM 779 N N . SER A 1 96 ? 9.664 5.344 -4.715 1 93.19 96 SER A N 1
ATOM 780 C CA . SER A 1 96 ? 9.18 6.098 -3.566 1 93.19 96 SER A CA 1
ATOM 781 C C . SER A 1 96 ? 7.711 5.801 -3.287 1 93.19 96 SER A C 1
ATOM 783 O O . SER A 1 96 ? 6.824 6.422 -3.875 1 93.19 96 SER A O 1
ATOM 785 N N . PRO A 1 97 ? 7.441 4.883 -2.373 1 96.88 97 PRO A N 1
ATOM 786 C CA . PRO A 1 97 ? 6.047 4.559 -2.074 1 96.88 97 PRO A CA 1
ATOM 787 C C . PRO A 1 97 ? 5.34 5.652 -1.278 1 96.88 97 PRO A C 1
ATOM 789 O O . PRO A 1 97 ? 5.918 6.211 -0.342 1 96.88 97 PRO A O 1
ATOM 792 N N . GLU A 1 98 ? 4.152 5.98 -1.693 1 97.69 98 GLU A N 1
ATOM 793 C CA . GLU A 1 98 ? 3.332 6.953 -0.978 1 97.69 98 GLU A CA 1
ATOM 794 C C . GLU A 1 98 ? 1.853 6.586 -1.049 1 97.69 98 GLU A C 1
ATOM 796 O O . GLU A 1 98 ? 1.409 5.961 -2.012 1 97.69 98 GLU A O 1
ATOM 801 N N . VAL A 1 99 ? 1.175 7.016 -0.048 1 98.62 99 VAL A N 1
ATOM 802 C CA . VAL A 1 99 ? -0.279 6.898 -0.054 1 98.62 99 VAL A CA 1
ATOM 803 C C . VAL A 1 99 ? -0.907 8.25 -0.381 1 98.62 99 VAL A C 1
ATOM 805 O O . VAL A 1 99 ? -0.745 9.219 0.371 1 98.62 99 VAL A O 1
ATOM 808 N N . VAL A 1 100 ? -1.548 8.289 -1.528 1 97.69 100 VAL A N 1
ATOM 809 C CA . VAL A 1 100 ? -2.355 9.461 -1.836 1 97.69 100 VAL A CA 1
ATOM 810 C C . VAL A 1 100 ? -3.727 9.336 -1.176 1 97.69 100 VAL A C 1
ATOM 812 O O . VAL A 1 100 ? -4.566 8.547 -1.619 1 97.69 100 V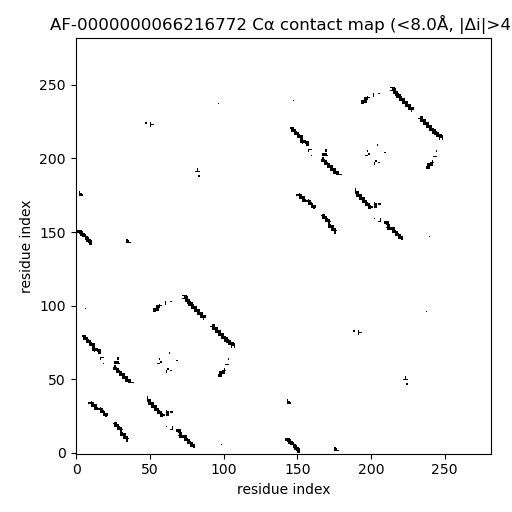AL A O 1
ATOM 815 N N . ALA A 1 101 ? -3.936 10.18 -0.184 1 98.62 101 ALA A N 1
ATOM 816 C CA . ALA A 1 101 ? -5.109 10.016 0.67 1 98.62 101 ALA A CA 1
ATOM 817 C C . ALA A 1 101 ? -6.32 10.734 0.082 1 98.62 101 ALA A C 1
ATOM 819 O O . ALA A 1 101 ? -6.191 11.828 -0.468 1 98.62 101 ALA A O 1
ATOM 820 N N . ASN A 1 102 ? -7.512 10.078 0.271 1 98.06 102 ASN A N 1
ATOM 821 C CA . ASN A 1 102 ? -8.797 10.703 -0.013 1 98.06 102 ASN A CA 1
ATOM 822 C C . ASN A 1 102 ? -9.586 10.977 1.268 1 98.06 102 ASN A C 1
ATOM 824 O O . ASN A 1 102 ? -10.5 11.805 1.276 1 98.06 102 ASN A O 1
ATOM 828 N N . VAL A 1 103 ? -9.219 10.227 2.301 1 98.25 103 VAL A N 1
ATOM 829 C CA . VAL A 1 103 ? -9.875 10.367 3.596 1 98.25 103 VAL A CA 1
ATOM 830 C C . VAL A 1 103 ? -8.828 10.336 4.711 1 98.25 103 VAL A C 1
ATOM 832 O O . VAL A 1 103 ? -7.902 9.523 4.676 1 98.25 103 VAL A O 1
ATOM 835 N N . VAL A 1 104 ? -9 11.234 5.594 1 98.12 104 VAL A N 1
ATOM 836 C CA . VAL A 1 104 ? -8.25 11.227 6.848 1 98.12 104 VAL A CA 1
ATOM 837 C C . VAL A 1 104 ? -9.195 11.508 8.016 1 98.12 104 VAL A C 1
ATOM 839 O O . VAL A 1 104 ? -9.953 12.477 7.984 1 98.12 104 VAL A O 1
ATOM 842 N N . ARG A 1 105 ? -9.117 10.633 8.938 1 96.69 105 ARG A N 1
ATOM 843 C CA . ARG A 1 105 ? -9.984 10.797 10.102 1 96.69 105 ARG A CA 1
ATOM 844 C C . ARG A 1 105 ? -9.203 10.617 11.398 1 96.69 105 ARG A C 1
ATOM 846 O O . ARG A 1 105 ? -8.32 9.758 11.484 1 96.69 105 ARG A O 1
ATOM 853 N N . PHE A 1 106 ? -9.617 11.312 12.344 1 92.88 106 PHE A N 1
ATOM 854 C CA . PHE A 1 106 ? -9.086 11.086 13.68 1 92.88 106 PHE A CA 1
ATOM 855 C C . PHE A 1 106 ? -9.672 9.828 14.297 1 92.88 106 PHE A C 1
ATOM 857 O O . PHE A 1 106 ? -10.852 9.523 14.102 1 92.88 106 PHE A O 1
ATOM 864 N N . MET A 1 107 ? -8.812 9.172 14.969 1 89.44 107 MET A N 1
ATOM 865 C CA . MET A 1 107 ? -9.32 7.992 15.672 1 89.44 107 MET A CA 1
ATOM 866 C C . MET A 1 107 ? -9.297 8.203 17.188 1 89.44 107 MET A C 1
ATOM 868 O O . MET A 1 107 ? -9.938 7.465 17.922 1 89.44 107 MET A O 1
ATOM 872 N N . ASP A 1 108 ? -8.484 8.953 17.641 1 74.06 108 ASP A N 1
ATOM 873 C CA . ASP A 1 108 ? -8.43 9.195 19.078 1 74.06 108 ASP A CA 1
ATOM 874 C C . ASP A 1 108 ? -9.477 10.219 19.5 1 74.06 108 ASP A C 1
ATOM 876 O O . ASP A 1 108 ? -9.891 11.062 18.688 1 74.06 108 ASP A O 1
ATOM 880 N N . ARG A 1 109 ? -10.383 9.82 20.609 1 60.88 109 ARG A N 1
ATOM 881 C CA . ARG A 1 109 ? -11.344 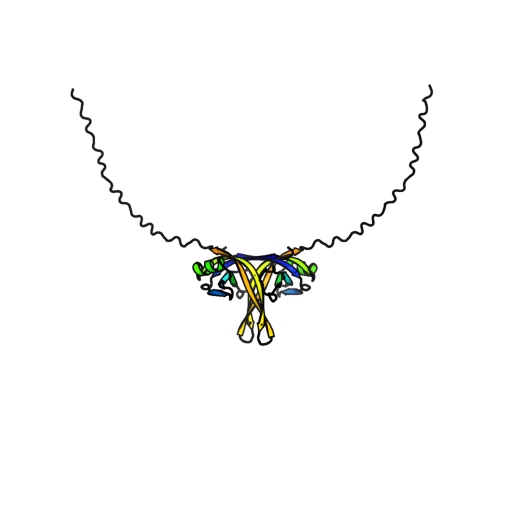10.727 21.234 1 60.88 109 ARG A CA 1
ATOM 882 C C . ARG A 1 109 ? -10.688 12.055 21.578 1 60.88 109 ARG A C 1
ATOM 884 O O . ARG A 1 109 ? -9.5 12.094 21.938 1 60.88 109 ARG A O 1
ATOM 891 N N . LYS A 1 110 ? -11.203 13.125 21.031 1 55.59 110 LYS A N 1
ATOM 892 C CA . LYS A 1 110 ? -10.789 14.445 21.484 1 55.59 110 LYS A CA 1
ATOM 893 C C . LYS A 1 110 ? -10.406 14.414 22.969 1 55.59 110 LYS A C 1
ATOM 895 O O . LYS A 1 110 ? -11.094 13.797 23.781 1 55.59 110 LYS A O 1
ATOM 900 N N . PRO A 1 111 ? -9.117 14.641 23.297 1 49.94 111 PRO A N 1
ATOM 901 C CA . PRO A 1 111 ? -8.953 14.75 24.75 1 49.94 111 PRO A CA 1
ATOM 902 C C . PRO A 1 111 ? -10.141 15.43 25.422 1 49.94 111 PRO A C 1
ATOM 904 O O . PRO A 1 111 ? -10.633 16.453 24.938 1 49.94 111 PRO A O 1
ATOM 907 N N . ALA A 1 112 ? -11.102 14.703 25.875 1 45.06 112 ALA A N 1
ATOM 908 C CA . ALA A 1 112 ? -12.109 15.391 26.672 1 45.06 112 ALA A CA 1
ATOM 909 C C . ALA A 1 112 ? -11.508 16.594 27.391 1 45.06 112 ALA A C 1
ATOM 911 O O . ALA A 1 112 ? -10.469 16.484 28.047 1 45.06 112 ALA A O 1
ATOM 912 N N . GLU A 1 113 ? -11.383 17.766 26.844 1 44.19 113 GLU A N 1
ATOM 913 C CA . GLU A 1 113 ? -11.164 18.812 27.844 1 44.19 113 GLU A CA 1
ATOM 914 C C . GLU A 1 113 ? -11.68 18.375 29.219 1 44.19 113 GLU A C 1
ATOM 916 O O . GLU A 1 113 ? -12.852 18.016 29.359 1 44.19 113 GLU A O 1
ATOM 921 N N . THR A 1 114 ? -10.891 17.703 29.984 1 42.09 114 THR A N 1
ATOM 922 C CA . THR A 1 114 ? -11.305 17.641 31.391 1 42.09 114 THR A CA 1
ATOM 923 C C . THR A 1 114 ? -12.039 18.922 31.781 1 42.09 114 THR A C 1
ATOM 925 O O . THR A 1 114 ? -11.43 19.984 31.906 1 42.09 114 THR A O 1
ATOM 928 N N . VAL A 1 115 ? -13.094 19.344 31.062 1 40.25 115 VAL A N 1
ATOM 929 C CA . VAL A 1 115 ? -13.906 20.281 31.812 1 40.25 115 VAL A CA 1
ATOM 930 C C . VAL A 1 115 ? -13.82 19.969 33.312 1 40.25 115 VAL A C 1
ATOM 932 O O . VAL A 1 115 ? -14.117 18.844 33.719 1 40.25 115 VAL A O 1
ATOM 935 N N . SER A 1 116 ? -12.672 20.438 33.969 1 40.59 116 SER A N 1
ATOM 936 C CA . SER A 1 116 ? -12.766 20.516 35.406 1 40.59 116 SER A CA 1
ATOM 937 C C . SER A 1 116 ? -14.211 20.766 35.844 1 40.59 116 SER A C 1
ATOM 939 O O . SER A 1 116 ? -14.766 21.844 35.594 1 40.59 116 SER A O 1
ATOM 941 N N . GLU A 1 117 ? -15.055 19.875 35.594 1 39.66 117 GLU A N 1
ATOM 942 C CA . GLU A 1 117 ? -16.297 19.938 36.344 1 39.66 117 GLU A CA 1
ATOM 943 C C . GLU A 1 117 ? -16.078 20.531 37.75 1 39.66 117 GLU A C 1
ATOM 945 O O . GLU A 1 117 ? -15.484 19.875 38.594 1 39.66 117 GLU A O 1
ATOM 950 N N . THR A 1 118 ? -15.406 21.734 37.781 1 36.12 118 THR A N 1
ATOM 951 C CA . THR A 1 118 ? -15.633 22.453 39.031 1 36.12 118 THR A CA 1
ATOM 952 C C . THR A 1 118 ? -17.094 22.312 39.469 1 36.12 118 THR A C 1
ATOM 954 O O . THR A 1 118 ? -18 22.781 38.812 1 36.12 118 THR A O 1
ATOM 957 N N . GLU A 1 119 ? -17.406 21.109 39.969 1 37.25 119 GLU A N 1
ATOM 958 C CA . GLU A 1 119 ? -18.562 20.984 40.844 1 37.25 119 GLU A CA 1
ATOM 959 C C . GLU A 1 119 ? -18.828 22.297 41.594 1 37.25 119 GLU A C 1
ATOM 961 O O . GLU A 1 119 ? -18.109 22.625 42.531 1 37.25 119 GLU A O 1
ATOM 966 N N . GLU A 1 120 ? -18.812 23.359 40.875 1 35.31 120 GLU A N 1
ATOM 967 C CA . GLU A 1 120 ? -19.391 24.469 41.625 1 35.31 120 GLU A CA 1
ATOM 968 C C . GLU A 1 120 ? -20.641 24.016 42.375 1 35.31 120 GLU A C 1
ATOM 970 O O . GLU A 1 120 ? -21.641 23.609 41.781 1 35.31 120 GLU A O 1
ATOM 975 N N . GLU A 1 121 ? -20.312 23.312 43.5 1 37.22 121 GLU A N 1
ATOM 976 C CA . GLU A 1 121 ? -21.312 23.172 44.531 1 37.22 121 GLU A CA 1
ATOM 977 C C . GLU A 1 121 ? -22.219 24.406 44.594 1 37.22 121 GLU A C 1
ATOM 979 O O . GLU A 1 121 ? -21.75 25.516 44.906 1 37.22 121 GLU A O 1
ATOM 984 N N . LEU A 1 122 ? -22.875 24.641 43.469 1 36.06 122 LEU A N 1
ATOM 985 C CA . LEU A 1 122 ? -23.953 25.609 43.656 1 36.06 122 LEU A CA 1
ATOM 986 C C . LEU A 1 122 ? -24.562 25.484 45.031 1 36.06 122 LEU A C 1
ATOM 988 O O . LEU A 1 122 ? -25.094 24.438 45.375 1 36.06 122 LEU A O 1
ATOM 992 N N . GLU A 1 123 ? -23.766 25.969 46 1 37.72 123 GLU A N 1
ATOM 993 C CA . GLU A 1 123 ? -24.406 26.25 47.281 1 37.72 123 GLU A CA 1
ATOM 994 C C . GLU A 1 123 ? -25.797 26.844 47.094 1 37.72 123 GLU A C 1
ATOM 996 O O . GLU A 1 123 ? -25.938 27.969 46.594 1 37.72 123 GLU A O 1
ATOM 1001 N N . ILE A 1 124 ? -26.641 26.031 46.438 1 39.31 124 ILE A N 1
ATOM 1002 C CA . ILE A 1 124 ? -28.047 26.438 46.531 1 39.31 124 ILE A CA 1
ATOM 1003 C C . ILE A 1 124 ? -28.312 27.031 47.906 1 39.31 124 ILE A C 1
ATOM 1005 O O . ILE A 1 124 ? -28.031 26.406 48.938 1 39.31 124 ILE A O 1
ATOM 1009 N N . PRO A 1 125 ? -28.172 28.297 48.031 1 37.72 125 PRO A N 1
ATOM 1010 C CA . PRO A 1 125 ? -28.531 28.859 49.312 1 37.72 125 PRO A CA 1
ATOM 1011 C C . PRO A 1 125 ? -29.719 28.141 49.969 1 37.72 125 PRO A C 1
ATOM 1013 O O . PRO A 1 125 ? -30.703 27.812 49.281 1 37.72 125 PRO A O 1
ATOM 1016 N N . GLU A 1 126 ? -29.391 27.062 50.719 1 36.19 126 GLU A N 1
ATOM 1017 C CA . GLU A 1 126 ? -30.469 26.5 51.531 1 36.19 126 GLU A CA 1
ATOM 1018 C C . GLU A 1 126 ? -31.406 27.594 52.031 1 36.19 126 GLU A C 1
ATOM 1020 O O . GLU A 1 126 ? -31.047 28.391 52.906 1 36.19 126 GLU A O 1
ATOM 1025 N N . GLU A 1 127 ? -31.922 28.406 51.062 1 33.09 127 GLU A N 1
ATOM 1026 C CA . GLU A 1 127 ? -32.969 29.25 51.625 1 33.09 127 GLU A CA 1
ATOM 1027 C C . GLU A 1 127 ? -33.875 28.453 52.594 1 33.09 127 GLU A C 1
ATOM 1029 O O . GLU A 1 127 ? -34.344 27.375 52.25 1 33.09 127 GLU A O 1
ATOM 1034 N N . ASP A 1 128 ? -33.5 28.547 53.875 1 33.75 128 ASP A N 1
ATOM 1035 C CA . ASP A 1 128 ? -34.281 28.219 55.062 1 33.75 128 ASP A CA 1
ATOM 1036 C C . ASP A 1 128 ? -35.75 28.5 54.844 1 33.75 128 ASP A C 1
ATOM 1038 O O . ASP A 1 128 ? -36.188 29.656 54.906 1 33.75 128 ASP A O 1
ATOM 1042 N N . PHE A 1 129 ? -36.281 28.109 53.625 1 32.44 129 PHE A N 1
ATOM 1043 C CA . PHE A 1 129 ? -37.75 28.219 53.594 1 32.44 129 PHE A CA 1
ATOM 1044 C C . PHE A 1 129 ? -38.344 27.594 54.875 1 32.44 129 PHE A C 1
ATOM 1046 O O . PHE A 1 129 ? -38.375 26.375 55 1 32.44 129 PHE A O 1
ATOM 1053 N N . SER A 1 130 ? -37.906 28.141 56.062 1 32.81 130 SER A N 1
ATOM 1054 C CA . SER A 1 130 ? -38.625 28.047 57.312 1 32.81 130 SER A CA 1
ATOM 1055 C C . SER A 1 130 ? -40.125 27.938 57.094 1 32.81 130 SER A C 1
ATOM 1057 O O . SER A 1 130 ? -40.719 28.734 56.344 1 32.81 130 SER A O 1
ATOM 1059 N N . SER A 1 131 ? -40.531 26.594 56.906 1 32.31 131 SER A N 1
ATOM 1060 C CA . SER A 1 131 ? -41.906 26.172 57.031 1 32.31 131 SER A CA 1
ATOM 1061 C C . SER A 1 131 ? -42.656 27.078 58 1 32.31 131 SER A C 1
ATOM 1063 O O . SER A 1 131 ? -42.406 27.047 59.219 1 32.31 131 SER A O 1
ATOM 1065 N N . ASP A 1 132 ? -42.812 28.344 57.688 1 31.92 132 ASP A N 1
ATOM 1066 C CA . ASP A 1 132 ? -43.719 29.203 58.406 1 31.92 132 ASP A CA 1
ATOM 1067 C C . ASP A 1 132 ? -45 28.453 58.812 1 31.92 132 ASP A C 1
ATOM 1069 O O . ASP A 1 132 ? -45.719 27.922 57.938 1 31.92 132 ASP A O 1
ATOM 1073 N N . THR A 1 133 ? -44.844 27.734 59.906 1 31.94 133 THR A N 1
ATOM 1074 C CA . THR A 1 133 ? -45.906 27.188 60.75 1 31.94 133 THR A CA 1
ATOM 1075 C C . THR A 1 133 ? -47.125 28.094 60.719 1 31.94 133 THR A C 1
ATOM 1077 O O . THR A 1 133 ? -47.125 29.188 61.281 1 31.94 133 THR A O 1
ATOM 1080 N N . PHE A 1 134 ? -47.625 28.312 59.5 1 31.91 134 PHE A N 1
ATOM 1081 C CA . PHE A 1 134 ? -48.906 29.016 59.469 1 31.91 134 PHE A CA 1
ATOM 1082 C C . PHE A 1 134 ? -49.812 28.547 60.594 1 31.91 134 PHE A C 1
ATOM 1084 O O . PHE A 1 134 ? -50.156 27.359 60.688 1 31.91 134 PHE A O 1
ATOM 1091 N N . SER A 1 135 ? -49.688 29.172 61.812 1 31.72 135 SER A N 1
ATOM 1092 C CA . SER A 1 135 ? -50.562 29.141 62.969 1 31.72 135 SER A CA 1
ATOM 1093 C C . SER A 1 135 ? -52.031 29.062 62.594 1 31.72 135 SER A C 1
ATOM 1095 O O . SER A 1 135 ? -52.5 29.859 61.781 1 31.72 135 SER A O 1
ATOM 1097 N N . GLU A 1 136 ? -52.531 27.828 62.5 1 32.75 136 GLU A N 1
ATOM 1098 C CA . GLU A 1 136 ? -53.969 27.516 62.406 1 32.75 136 GLU A CA 1
ATOM 1099 C C . GLU A 1 136 ? -54.781 28.406 63.312 1 32.75 136 GLU A C 1
ATOM 1101 O O . GLU A 1 136 ? -54.781 28.234 64.5 1 32.75 136 GLU A O 1
ATOM 1106 N N . ASP A 1 137 ? -54.781 29.719 63.125 1 33.5 137 ASP A N 1
ATOM 1107 C CA . ASP A 1 137 ? -55.656 30.625 63.844 1 33.5 137 ASP A CA 1
ATOM 1108 C C . ASP A 1 137 ? -57.094 30.094 63.875 1 33.5 137 ASP A C 1
ATOM 1110 O O . ASP A 1 137 ? -57.656 29.719 62.844 1 33.5 137 ASP A O 1
ATOM 1114 N N . GLU A 1 138 ? -57.438 29.516 65 1 38.31 138 GLU A N 1
ATOM 1115 C CA . GLU A 1 138 ? -58.719 29.078 65.5 1 38.31 138 GLU A CA 1
ATOM 1116 C C . GLU A 1 138 ? -59.812 30.125 65.188 1 38.31 138 GLU A C 1
ATOM 1118 O O . GLU A 1 138 ? -59.656 31.297 65.5 1 38.31 138 GLU A O 1
ATOM 1123 N N . PRO A 1 139 ? -60.469 29.875 64.125 1 42.34 139 PRO A N 1
ATOM 1124 C CA . PRO A 1 139 ? -61.531 30.859 63.844 1 42.34 139 PRO A CA 1
ATOM 1125 C C . PRO A 1 139 ? -62.344 31.188 65.062 1 42.34 139 PRO A C 1
ATOM 1127 O O . PRO A 1 139 ? -62.406 30.391 66 1 42.34 139 PRO A O 1
ATOM 1130 N N . PRO A 1 140 ? -62.562 32.438 65.312 1 39.34 140 PRO A N 1
ATOM 1131 C CA . PRO A 1 140 ? -63.281 33.062 66.375 1 39.34 140 PRO A CA 1
ATOM 1132 C C . PRO A 1 140 ? -64.562 32.312 66.75 1 39.34 140 PRO A C 1
ATOM 1134 O O . PRO A 1 140 ? -65.438 32.219 65.875 1 39.34 140 PRO A O 1
ATOM 1137 N N . PHE A 1 141 ? -64.625 31.125 67.438 1 23.38 141 PHE A N 1
ATOM 1138 C CA . PHE A 1 141 ? -65.75 31.172 68.312 1 23.38 141 PHE A CA 1
ATOM 1139 C C . PHE A 1 141 ? -65.5 32.188 69.438 1 23.38 141 PHE A C 1
ATOM 1141 O O . PHE A 1 141 ? -64.375 32.375 69.875 1 23.38 141 PHE A O 1
ATOM 1148 N N . MET B 1 1 ? -7.59 -3.203 19.141 1 59.81 1 MET B N 1
ATOM 1149 C CA . MET B 1 1 ? -6.508 -3.328 18.156 1 59.81 1 MET B CA 1
ATOM 1150 C C . MET B 1 1 ? -6.27 -2.006 17.438 1 59.81 1 MET B C 1
ATOM 1152 O O . MET B 1 1 ? -7.152 -1.503 16.75 1 59.81 1 MET B O 1
ATOM 1156 N N . SER B 1 2 ? -5.152 -1.13 17.766 1 78.94 2 SER B N 1
ATOM 1157 C CA . SER B 1 2 ? -5.004 0.293 17.484 1 78.94 2 SER B CA 1
ATOM 1158 C C . SER B 1 2 ? -4.383 0.521 16.109 1 78.94 2 SER B C 1
ATOM 1160 O O . SER B 1 2 ? -4.215 1.663 15.68 1 78.94 2 SER B O 1
ATOM 1162 N N . PHE B 1 3 ? -4.031 -0.662 15.383 1 89.31 3 PHE B N 1
ATOM 1163 C CA . PHE B 1 3 ? -3.412 -0.472 14.078 1 89.31 3 PHE B CA 1
ATOM 1164 C C . PHE B 1 3 ? -4.102 -1.33 13.016 1 89.31 3 PHE B C 1
ATOM 1166 O O . PHE B 1 3 ? -4.633 -2.396 13.328 1 89.31 3 PHE B O 1
ATOM 1173 N N . PHE B 1 4 ? -4.215 -0.833 11.922 1 95.56 4 PHE B N 1
ATOM 1174 C CA . PHE B 1 4 ? -4.895 -1.482 10.805 1 95.56 4 PHE B CA 1
ATOM 1175 C C . PHE B 1 4 ? -4.152 -1.226 9.5 1 95.56 4 PHE B C 1
ATOM 1177 O O . PHE B 1 4 ? -3.686 -0.112 9.25 1 95.56 4 PHE B O 1
ATOM 1184 N N . ASN B 1 5 ? -3.936 -2.248 8.727 1 98.19 5 ASN B N 1
ATOM 1185 C CA . ASN B 1 5 ? -3.266 -2.199 7.43 1 98.19 5 ASN B CA 1
ATOM 1186 C C . ASN B 1 5 ? -3.926 -3.137 6.422 1 98.19 5 ASN B C 1
ATOM 1188 O O . ASN B 1 5 ? -3.787 -4.355 6.516 1 98.19 5 ASN B O 1
ATOM 1192 N N . LYS B 1 6 ? -4.66 -2.549 5.516 1 98.56 6 LYS B N 1
ATOM 1193 C CA . LYS B 1 6 ? -5.355 -3.326 4.492 1 98.56 6 LYS B CA 1
ATOM 1194 C C . LYS B 1 6 ? -5.195 -2.688 3.117 1 98.56 6 LYS B C 1
ATOM 1196 O O . LYS B 1 6 ? -5.375 -1.479 2.961 1 98.56 6 LYS B O 1
ATOM 1201 N N . ILE B 1 7 ? -4.828 -3.541 2.129 1 98.81 7 ILE B N 1
ATOM 1202 C CA . ILE B 1 7 ? -4.746 -3.082 0.747 1 98.81 7 ILE B CA 1
ATOM 1203 C C . ILE B 1 7 ? -5.496 -4.055 -0.164 1 98.81 7 ILE B C 1
ATOM 1205 O O . ILE B 1 7 ? -5.469 -5.266 0.055 1 98.81 7 ILE B O 1
ATOM 1209 N N . ILE B 1 8 ? -6.164 -3.525 -1.116 1 98.81 8 ILE B N 1
ATOM 1210 C CA . ILE B 1 8 ? -6.879 -4.281 -2.141 1 98.81 8 ILE B CA 1
ATOM 1211 C C . ILE B 1 8 ? -6.477 -3.775 -3.525 1 98.81 8 ILE B C 1
ATOM 1213 O O . ILE B 1 8 ? -6.598 -2.582 -3.818 1 98.81 8 ILE B O 1
ATOM 1217 N N . LEU B 1 9 ? -6.039 -4.727 -4.348 1 98.56 9 LEU B N 1
ATOM 1218 C CA . LEU B 1 9 ? -5.551 -4.379 -5.68 1 98.56 9 LEU B CA 1
ATOM 1219 C C . LEU B 1 9 ? -6.191 -5.266 -6.742 1 98.56 9 LEU B C 1
ATOM 1221 O O . LEU B 1 9 ? -6.438 -6.449 -6.504 1 98.56 9 LEU B O 1
ATOM 1225 N N . ILE B 1 10 ? -6.426 -4.668 -7.832 1 98.06 10 ILE B N 1
ATOM 1226 C CA . ILE B 1 10 ? -6.723 -5.41 -9.055 1 98.06 10 ILE B CA 1
ATOM 1227 C C . ILE B 1 10 ? -5.762 -4.984 -10.164 1 98.06 10 ILE B C 1
ATOM 1229 O O . ILE B 1 10 ? -5.668 -3.797 -10.484 1 98.06 10 ILE B O 1
ATOM 1233 N N . GLY B 1 11 ? -5.047 -5.91 -10.688 1 97.81 11 GLY B N 1
ATOM 1234 C CA . GLY B 1 11 ? -4.066 -5.656 -11.727 1 97.81 11 GLY B CA 1
ATOM 1235 C C . GLY B 1 11 ? -3.65 -6.906 -12.477 1 97.81 11 GLY B C 1
ATOM 1236 O O . GLY B 1 11 ? -4.172 -7.992 -12.219 1 97.81 11 GLY B O 1
ATOM 1237 N N . ARG B 1 12 ? -2.773 -6.754 -13.422 1 97.12 12 ARG B N 1
ATOM 1238 C CA . ARG B 1 12 ? -2.33 -7.867 -14.25 1 97.12 12 ARG B CA 1
ATOM 1239 C C . ARG B 1 12 ? -0.89 -8.25 -13.922 1 97.12 12 ARG B C 1
ATOM 1241 O O . ARG B 1 12 ? -0.041 -7.383 -13.711 1 97.12 12 ARG B O 1
ATOM 1248 N N . LEU B 1 13 ? -0.694 -9.555 -13.938 1 97.88 13 LEU B N 1
ATOM 1249 C CA . LEU B 1 13 ? 0.671 -10.023 -13.734 1 97.88 13 LEU B CA 1
ATOM 1250 C C . LEU B 1 13 ? 1.579 -9.578 -14.875 1 97.88 13 LEU B C 1
ATOM 1252 O O . LEU B 1 13 ? 1.213 -9.68 -16.047 1 97.88 13 LEU B O 1
ATOM 1256 N N . VAL B 1 14 ? 2.76 -9.117 -14.531 1 98 14 VAL B N 1
ATOM 1257 C CA . VAL B 1 14 ? 3.691 -8.625 -15.547 1 98 14 VAL B CA 1
ATOM 1258 C C . VAL B 1 14 ? 4.598 -9.766 -16.016 1 98 14 VAL B C 1
ATOM 1260 O O . VAL B 1 14 ? 5.199 -9.688 -17.078 1 98 14 VAL B O 1
ATOM 1263 N N . ARG B 1 15 ? 4.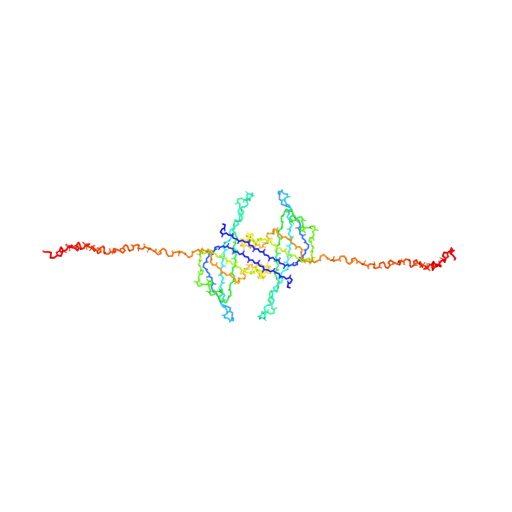758 -10.758 -15.242 1 98.12 15 ARG B N 1
ATOM 1264 C CA . ARG B 1 15 ? 5.566 -11.938 -15.523 1 98.12 15 ARG B CA 1
ATOM 1265 C C . ARG B 1 15 ? 5.086 -13.133 -14.711 1 98.12 15 ARG B C 1
ATOM 1267 O O . ARG B 1 15 ? 4.25 -12.984 -13.812 1 98.12 15 ARG B O 1
ATOM 1274 N N . ASP B 1 16 ? 5.617 -14.211 -15.086 1 98.38 16 ASP B N 1
ATOM 1275 C CA . ASP B 1 16 ? 5.258 -15.422 -14.359 1 98.38 16 ASP B CA 1
ATOM 1276 C C . ASP B 1 16 ? 5.789 -15.375 -12.922 1 98.38 16 ASP B C 1
ATOM 1278 O O . ASP B 1 16 ? 6.859 -14.812 -12.672 1 98.38 16 ASP B O 1
ATOM 1282 N N . PRO B 1 17 ? 5.086 -16.031 -12.039 1 98.31 17 PRO B N 1
ATOM 1283 C CA . PRO B 1 17 ? 5.492 -16.016 -10.633 1 98.31 17 PRO B CA 1
ATOM 1284 C C . PRO B 1 17 ? 6.809 -16.75 -10.391 1 98.31 17 PRO B C 1
ATOM 1286 O O . PRO B 1 17 ? 7.18 -17.625 -11.172 1 98.31 17 PRO B O 1
ATOM 1289 N N . GLU B 1 18 ? 7.398 -16.344 -9.344 1 98.06 18 GLU B N 1
ATOM 1290 C CA . GLU B 1 18 ? 8.641 -16.969 -8.906 1 98.06 18 GLU B CA 1
ATOM 1291 C C . GLU B 1 18 ? 8.461 -17.703 -7.578 1 98.06 18 GLU B C 1
ATOM 1293 O O . GLU B 1 18 ? 8.047 -17.094 -6.586 1 98.06 18 GLU B O 1
ATOM 1298 N N . GLU B 1 19 ? 8.867 -18.922 -7.594 1 95.81 19 GLU B N 1
ATOM 1299 C CA . GLU B 1 19 ? 8.695 -19.719 -6.387 1 95.81 19 GLU B CA 1
ATOM 1300 C C . GLU B 1 19 ? 10.008 -19.828 -5.613 1 95.81 19 GLU B C 1
ATOM 1302 O O . GLU B 1 19 ? 11.078 -19.984 -6.211 1 95.81 19 GLU B O 1
ATOM 1307 N N . ARG B 1 20 ? 9.828 -19.734 -4.414 1 96.31 20 ARG B N 1
ATOM 1308 C CA . ARG B 1 20 ? 10.93 -19.969 -3.488 1 96.31 20 ARG B CA 1
ATOM 1309 C C . ARG B 1 20 ? 10.445 -20.703 -2.234 1 96.31 20 ARG B C 1
ATOM 1311 O O . ARG B 1 20 ? 9.25 -20.969 -2.088 1 96.31 20 ARG B O 1
ATOM 1318 N N . TYR B 1 21 ? 11.461 -21.156 -1.455 1 93.19 21 TYR B N 1
ATOM 1319 C CA . TYR B 1 21 ? 11.141 -21.766 -0.171 1 93.19 21 TYR B CA 1
ATOM 1320 C C . TYR B 1 21 ? 11.938 -21.109 0.956 1 93.19 21 TYR B C 1
ATOM 1322 O O . TYR B 1 21 ? 13.102 -20.75 0.777 1 93.19 21 TYR B O 1
ATOM 1330 N N . THR B 1 22 ? 11.203 -20.938 2.025 1 91.06 22 THR B N 1
ATOM 1331 C CA . THR B 1 22 ? 11.93 -20.453 3.193 1 91.06 22 THR B CA 1
ATOM 1332 C C . THR B 1 22 ? 12.82 -21.562 3.764 1 91.06 22 THR B C 1
ATOM 1334 O O . THR B 1 22 ? 12.75 -22.703 3.32 1 91.06 22 THR B O 1
ATOM 1337 N N . LEU B 1 23 ? 13.695 -21.188 4.75 1 87.5 23 LEU B N 1
ATOM 1338 C CA . LEU B 1 23 ? 14.57 -22.156 5.398 1 87.5 23 LEU B CA 1
ATOM 1339 C C . LEU B 1 23 ? 13.758 -23.203 6.148 1 87.5 23 LEU B C 1
ATOM 1341 O O . LEU B 1 23 ? 14.188 -24.359 6.277 1 87.5 23 LEU B O 1
ATOM 1345 N N . SER B 1 24 ? 12.555 -22.812 6.617 1 89.56 24 SER B N 1
ATOM 1346 C CA . SER B 1 24 ? 11.688 -23.703 7.375 1 89.56 24 SER B CA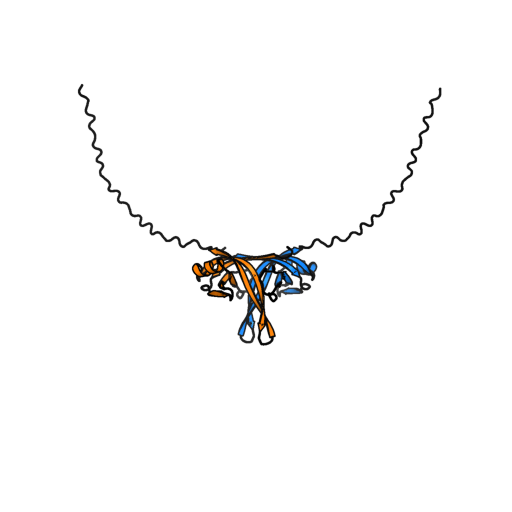 1
ATOM 1347 C C . SER B 1 24 ? 10.859 -24.594 6.445 1 89.56 24 SER B C 1
ATOM 1349 O O . SER B 1 24 ? 10.039 -25.391 6.906 1 89.56 24 SER B O 1
ATOM 1351 N N . GLY B 1 25 ? 11.031 -24.391 5.148 1 91.56 25 GLY B N 1
ATOM 1352 C CA . GLY B 1 25 ? 10.336 -25.234 4.191 1 91.56 25 GLY B CA 1
ATOM 1353 C C . GLY B 1 25 ? 8.992 -24.656 3.762 1 91.56 25 GLY B C 1
ATOM 1354 O O . GLY B 1 25 ? 8.219 -25.344 3.092 1 91.56 25 GLY B O 1
ATOM 1355 N N . THR B 1 26 ? 8.672 -23.5 4.191 1 94.44 26 THR B N 1
ATOM 1356 C CA . THR B 1 26 ? 7.41 -22.891 3.807 1 94.44 26 THR B CA 1
ATOM 1357 C C . THR B 1 26 ? 7.492 -22.328 2.387 1 94.44 26 THR B C 1
ATOM 1359 O O . THR B 1 26 ? 8.406 -21.562 2.064 1 94.44 26 THR B O 1
ATOM 1362 N N . PRO B 1 27 ? 6.559 -22.75 1.548 1 97.06 27 PRO B N 1
ATOM 1363 C CA . PRO B 1 27 ? 6.566 -22.203 0.188 1 97.06 27 PRO B CA 1
ATOM 1364 C C . PRO B 1 27 ? 6.297 -20.703 0.153 1 97.06 27 PRO B C 1
ATOM 1366 O O . PRO B 1 27 ? 5.465 -20.203 0.915 1 97.06 27 PRO B O 1
ATOM 1369 N N . VAL B 1 28 ? 7.047 -20.031 -0.646 1 98 28 VAL B N 1
ATOM 1370 C CA . VAL B 1 28 ? 6.871 -18.609 -0.902 1 98 28 VAL B CA 1
ATOM 1371 C C . VAL B 1 28 ? 6.812 -18.359 -2.406 1 98 28 VAL B C 1
ATOM 1373 O O . VAL B 1 28 ? 7.676 -18.828 -3.152 1 98 28 VAL B O 1
ATOM 1376 N N . THR B 1 29 ? 5.801 -17.688 -2.873 1 98.56 29 THR B N 1
ATOM 1377 C CA . THR B 1 29 ? 5.699 -17.297 -4.273 1 98.56 29 THR B CA 1
ATOM 1378 C C . THR B 1 29 ? 5.539 -15.781 -4.402 1 98.56 29 THR B C 1
ATOM 1380 O O . THR B 1 29 ? 4.73 -15.172 -3.697 1 98.56 29 THR B O 1
ATOM 1383 N N . THR B 1 30 ? 6.328 -15.219 -5.254 1 98.62 30 THR B N 1
ATOM 1384 C CA . THR B 1 30 ? 6.262 -13.781 -5.488 1 98.62 30 THR B CA 1
ATOM 1385 C C . THR B 1 30 ? 5.914 -13.484 -6.941 1 98.62 30 THR B C 1
ATOM 1387 O O . THR B 1 30 ? 6.285 -14.242 -7.84 1 98.62 30 THR B O 1
ATOM 1390 N N . PHE B 1 31 ? 5.148 -12.422 -7.148 1 98.56 31 PHE B N 1
ATOM 1391 C CA . PHE B 1 31 ? 4.84 -11.93 -8.484 1 98.56 31 PHE B CA 1
ATOM 1392 C C . PHE B 1 31 ? 4.543 -10.438 -8.461 1 98.56 31 PHE B C 1
ATOM 1394 O O . PHE B 1 31 ? 4.359 -9.852 -7.395 1 98.56 31 PHE B O 1
ATOM 1401 N N . THR B 1 32 ? 4.613 -9.898 -9.617 1 98.69 32 THR B N 1
ATOM 1402 C CA . THR B 1 32 ? 4.375 -8.461 -9.742 1 98.69 32 THR B CA 1
ATOM 1403 C C . THR B 1 32 ? 3.123 -8.195 -10.57 1 98.69 32 THR B C 1
ATOM 1405 O O . THR B 1 32 ? 2.902 -8.844 -11.602 1 98.69 32 THR B O 1
ATOM 1408 N N . ILE B 1 33 ? 2.312 -7.27 -10.078 1 98.31 33 ILE B N 1
ATOM 1409 C CA . ILE B 1 33 ? 1.148 -6.898 -10.875 1 98.31 33 ILE B CA 1
ATOM 1410 C C . ILE B 1 33 ? 1.242 -5.426 -11.273 1 98.31 33 ILE B C 1
ATOM 1412 O O . ILE B 1 33 ? 1.771 -4.605 -10.516 1 98.31 33 ILE B O 1
ATOM 1416 N N . ALA B 1 34 ? 0.747 -5.188 -12.445 1 98.06 34 ALA B N 1
ATOM 1417 C CA . ALA B 1 34 ? 0.576 -3.826 -12.945 1 98.06 34 ALA B CA 1
ATOM 1418 C C . ALA B 1 34 ? -0.826 -3.301 -12.641 1 98.06 34 ALA B C 1
ATOM 1420 O O . ALA B 1 34 ? -1.822 -3.926 -13.016 1 98.06 34 ALA B O 1
ATOM 1421 N N . VAL B 1 35 ? -0.91 -2.18 -11.953 1 97.25 35 VAL B N 1
ATOM 1422 C CA . VAL B 1 35 ? -2.178 -1.529 -11.641 1 97.25 35 VAL B CA 1
ATOM 1423 C C . VAL B 1 35 ? -2.225 -0.147 -12.281 1 97.25 35 VAL B C 1
ATOM 1425 O O . VAL B 1 35 ? -1.479 0.754 -11.891 1 97.25 35 VAL B O 1
ATOM 1428 N N . ASP B 1 36 ? -3.162 0.021 -13.164 1 93.81 36 ASP B N 1
ATOM 1429 C CA . ASP B 1 36 ? -3.256 1.284 -13.891 1 93.81 36 ASP B CA 1
ATOM 1430 C C . ASP B 1 36 ? -3.945 2.354 -13.047 1 93.81 36 ASP B C 1
ATOM 1432 O O . ASP B 1 36 ? -4.832 2.045 -12.25 1 93.81 36 ASP B O 1
ATOM 1436 N N . ARG B 1 37 ? -3.438 3.543 -13.312 1 89.69 37 ARG B N 1
ATOM 1437 C CA . ARG B 1 37 ? -4.051 4.68 -12.641 1 89.69 37 ARG B CA 1
ATOM 1438 C C . ARG B 1 37 ? -5.168 5.281 -13.484 1 89.69 37 ARG B C 1
ATOM 1440 O O . ARG B 1 37 ? -5.129 5.203 -14.719 1 89.69 37 ARG B O 1
ATOM 1447 N N . VAL B 1 38 ? -6.098 5.855 -12.789 1 79.69 38 VAL B N 1
ATOM 1448 C CA . VAL B 1 38 ? -7.117 6.59 -13.523 1 79.69 38 VAL B CA 1
ATOM 1449 C C . VAL B 1 38 ? -6.535 7.898 -14.055 1 79.69 38 VAL B C 1
ATOM 1451 O O . VAL B 1 38 ? -5.93 8.664 -13.297 1 79.69 38 VAL B O 1
ATOM 1454 N N . PRO B 1 39 ? -6.602 8.055 -15.367 1 70.38 39 PRO B N 1
ATOM 1455 C CA . PRO B 1 39 ? -6.055 9.289 -15.938 1 70.38 39 PRO B CA 1
ATOM 1456 C C . PRO B 1 39 ? -6.699 10.547 -15.359 1 70.38 39 PRO B C 1
ATOM 1458 O O . PRO B 1 39 ? -7.906 10.562 -15.102 1 70.38 39 PRO B O 1
ATOM 1461 N N . ARG B 1 40 ? -5.852 11.383 -14.797 1 65.06 40 ARG B N 1
ATOM 1462 C CA . ARG B 1 40 ? -6.379 12.672 -14.375 1 65.06 40 ARG B CA 1
ATOM 1463 C C . ARG B 1 40 ? -6.488 13.633 -15.555 1 65.06 40 ARG B C 1
ATOM 1465 O O . ARG B 1 40 ? -5.699 13.555 -16.5 1 65.06 40 ARG B O 1
ATOM 1472 N N . LYS B 1 41 ? -7.598 14.344 -15.695 1 59.41 41 LYS B N 1
ATOM 1473 C CA . LYS B 1 41 ? -7.871 15.25 -16.797 1 59.41 41 LYS B CA 1
ATOM 1474 C C . LYS B 1 41 ? -6.672 16.156 -17.094 1 59.41 41 LYS B C 1
ATOM 1476 O O . LYS B 1 41 ? -6.328 16.391 -18.25 1 59.41 41 LYS B O 1
ATOM 1481 N N . ASN B 1 42 ? -6.062 16.703 -16.016 1 59.81 42 ASN B N 1
ATOM 1482 C CA . ASN B 1 42 ? -5.023 17.703 -16.25 1 59.81 42 ASN B CA 1
ATOM 1483 C C . ASN B 1 42 ? -3.641 17.172 -15.891 1 59.81 42 ASN B C 1
ATOM 1485 O O . ASN B 1 42 ? -2.742 17.938 -15.539 1 59.81 42 ASN B O 1
ATOM 1489 N N . ALA B 1 43 ? -3.596 15.938 -16.047 1 60.44 43 ALA B N 1
ATOM 1490 C CA . ALA B 1 43 ? -2.279 15.414 -15.688 1 60.44 43 ALA B CA 1
ATOM 1491 C C . ALA B 1 43 ? -1.294 15.594 -16.844 1 60.44 43 ALA B C 1
ATOM 1493 O O . ALA B 1 43 ? -1.675 15.508 -18.016 1 60.44 43 ALA B O 1
ATOM 1494 N N . PRO B 1 44 ? -0.154 16.078 -16.438 1 61.62 44 PRO B N 1
ATOM 1495 C CA . PRO B 1 44 ? 0.841 16.172 -17.516 1 61.62 44 PRO B CA 1
ATOM 1496 C C . PRO B 1 44 ? 1.044 14.867 -18.266 1 61.62 44 PRO B C 1
ATOM 1498 O O . PRO B 1 44 ? 0.82 13.789 -17.703 1 61.62 44 PRO B O 1
ATOM 1501 N N . ASP B 1 45 ? 1.173 14.82 -19.547 1 55.03 45 ASP B N 1
ATOM 1502 C CA . ASP B 1 45 ? 1.386 13.703 -20.453 1 55.03 45 ASP B CA 1
ATOM 1503 C C . ASP B 1 45 ? 2.396 12.711 -19.875 1 55.03 45 ASP B C 1
ATOM 1505 O O . ASP B 1 45 ? 2.33 11.516 -20.156 1 55.03 45 ASP B O 1
ATOM 1509 N N . ASP B 1 46 ? 3.346 13.156 -19.047 1 58.78 46 ASP B N 1
ATOM 1510 C CA . ASP B 1 46 ? 4.445 12.312 -18.594 1 58.78 46 ASP B CA 1
ATOM 1511 C C . ASP B 1 46 ? 4.137 11.695 -17.234 1 58.78 46 ASP B C 1
ATOM 1513 O O . ASP B 1 46 ? 5.02 11.133 -16.578 1 58.78 46 ASP B O 1
ATOM 1517 N N . ALA B 1 47 ? 2.91 11.719 -16.938 1 73.38 47 ALA B N 1
ATOM 1518 C CA . ALA B 1 47 ? 2.553 11.234 -15.617 1 73.38 47 ALA B CA 1
ATOM 1519 C C . ALA B 1 47 ? 2.531 9.703 -15.578 1 73.38 47 ALA B C 1
ATOM 1521 O O . ALA B 1 47 ? 2.146 9.062 -16.562 1 73.38 47 ALA B O 1
ATOM 1522 N N . GLN B 1 48 ? 3.27 9.18 -14.531 1 79.94 48 GLN B N 1
ATOM 1523 C CA . GLN B 1 48 ? 3.20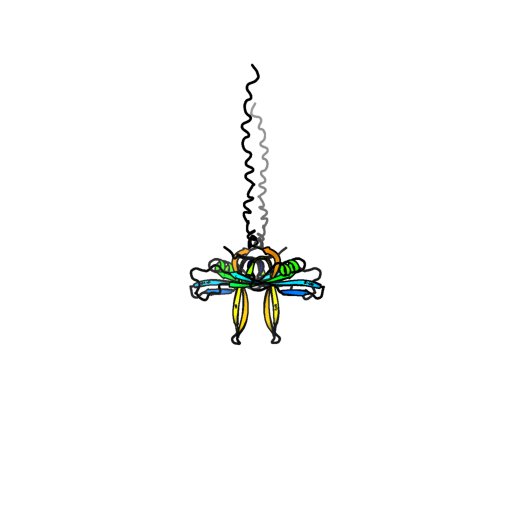9 7.738 -14.336 1 79.94 48 GLN B CA 1
ATOM 1524 C C . GLN B 1 48 ? 1.766 7.242 -14.344 1 79.94 48 GLN B C 1
ATOM 1526 O O . GLN B 1 48 ? 0.92 7.758 -13.609 1 79.94 48 GLN B O 1
ATOM 1531 N N . THR B 1 49 ? 1.533 6.25 -15.289 1 85.19 49 THR B N 1
ATOM 1532 C CA . THR B 1 49 ? 0.164 5.781 -15.477 1 85.19 49 THR B CA 1
ATOM 1533 C C . THR B 1 49 ? -0.026 4.402 -14.859 1 85.19 49 THR B C 1
ATOM 1535 O O . THR B 1 49 ? -1.145 3.885 -14.812 1 85.19 49 THR B O 1
ATOM 1538 N N . THR B 1 50 ? 1.036 3.793 -14.43 1 94.44 50 THR B N 1
ATOM 1539 C CA . THR B 1 50 ? 0.943 2.434 -13.906 1 94.44 50 THR B CA 1
ATOM 1540 C C . THR B 1 50 ? 1.821 2.266 -12.672 1 94.44 50 THR B C 1
ATOM 1542 O O . THR B 1 50 ? 2.941 2.779 -12.625 1 94.44 50 THR B O 1
ATOM 1545 N N . ASP B 1 51 ? 1.269 1.62 -11.703 1 96.44 51 ASP B N 1
ATOM 1546 C CA . ASP B 1 51 ? 2.045 1.237 -10.531 1 96.44 51 ASP B CA 1
ATOM 1547 C C . ASP B 1 51 ? 2.291 -0.27 -10.5 1 96.44 51 ASP B C 1
ATOM 1549 O O . ASP B 1 51 ? 1.392 -1.057 -10.805 1 96.44 51 ASP B O 1
ATOM 1553 N N . PHE B 1 52 ? 3.516 -0.625 -10.125 1 97.19 52 PHE B N 1
ATOM 1554 C CA . PHE B 1 52 ? 3.875 -2.035 -10.039 1 97.19 52 PHE B CA 1
ATOM 1555 C C . PHE B 1 52 ? 4.004 -2.473 -8.586 1 97.19 52 PHE B C 1
ATOM 1557 O O . PHE B 1 52 ? 4.77 -1.883 -7.824 1 97.19 52 PHE B O 1
ATOM 1564 N N . PHE B 1 53 ? 3.254 -3.467 -8.25 1 98.38 53 PHE B N 1
ATOM 1565 C CA . PHE B 1 53 ? 3.26 -3.971 -6.879 1 98.38 53 PHE B CA 1
ATOM 1566 C C . PHE B 1 53 ? 3.875 -5.363 -6.816 1 98.38 53 PHE B C 1
ATOM 1568 O O . PHE B 1 53 ? 3.451 -6.266 -7.543 1 98.38 53 PHE B O 1
ATOM 1575 N N . ARG B 1 54 ? 4.852 -5.465 -5.938 1 98.5 54 ARG B N 1
ATOM 1576 C CA . ARG B 1 54 ? 5.371 -6.793 -5.621 1 98.5 54 ARG B CA 1
ATOM 1577 C C . ARG B 1 54 ? 4.469 -7.508 -4.617 1 98.5 54 ARG B C 1
ATOM 1579 O O . ARG B 1 54 ? 4.234 -7 -3.518 1 98.5 54 ARG B O 1
ATOM 1586 N N . ILE B 1 55 ? 3.982 -8.664 -4.988 1 98.75 55 ILE B N 1
ATOM 1587 C CA . ILE B 1 55 ? 3.1 -9.461 -4.137 1 98.75 55 ILE B CA 1
ATOM 1588 C C . ILE B 1 55 ? 3.859 -10.664 -3.588 1 98.75 55 ILE B C 1
ATOM 1590 O O . ILE B 1 55 ? 4.57 -11.344 -4.328 1 98.75 55 ILE B O 1
ATOM 1594 N N . VAL B 1 56 ? 3.713 -10.891 -2.34 1 98.38 56 VAL B N 1
ATOM 1595 C CA . VAL B 1 56 ? 4.312 -12.055 -1.702 1 98.38 56 VAL B CA 1
ATOM 1596 C C . VAL B 1 56 ? 3.221 -12.945 -1.119 1 98.38 56 VAL B C 1
ATOM 1598 O O . VAL B 1 56 ? 2.344 -12.469 -0.394 1 98.38 56 VAL B O 1
ATOM 1601 N N . THR B 1 57 ? 3.24 -14.164 -1.414 1 98.44 57 THR B N 1
ATOM 1602 C CA . THR B 1 57 ? 2.303 -15.156 -0.89 1 98.44 57 THR B CA 1
ATOM 1603 C C . THR B 1 57 ? 3.043 -16.266 -0.145 1 98.44 57 THR B C 1
ATOM 1605 O O . THR B 1 57 ? 4.172 -16.609 -0.496 1 98.44 57 THR B O 1
ATOM 1608 N N . PHE B 1 58 ? 2.363 -16.844 0.835 1 97.12 58 PHE B N 1
ATOM 1609 C CA . PHE B 1 58 ? 2.953 -17.891 1.656 1 97.12 58 PHE B CA 1
ATOM 1610 C C . PHE B 1 58 ? 2.039 -19.109 1.717 1 97.12 58 PHE B C 1
ATOM 1612 O O . PHE B 1 58 ? 0.826 -18.984 1.531 1 97.12 58 PHE B O 1
ATOM 1619 N N . GLY B 1 59 ? 2.645 -20.266 1.959 1 96.38 59 GLY B N 1
ATOM 1620 C CA . GLY B 1 59 ? 1.895 -21.484 2.232 1 96.38 59 GLY B CA 1
ATOM 1621 C C . GLY B 1 59 ? 0.999 -21.906 1.082 1 96.38 59 GLY B C 1
ATOM 1622 O O . GLY B 1 59 ? 1.444 -21.969 -0.065 1 96.38 59 GLY B O 1
ATOM 1623 N N . ARG B 1 60 ? -0.146 -22.188 1.429 1 96.88 60 ARG B N 1
ATOM 1624 C CA . ARG B 1 60 ? -1.09 -22.688 0.44 1 96.88 60 ARG B CA 1
ATOM 1625 C C . ARG B 1 60 ? -1.342 -21.672 -0.658 1 96.88 60 ARG B C 1
ATOM 1627 O O . ARG B 1 60 ? -1.483 -22.016 -1.829 1 96.88 60 ARG B O 1
ATOM 1634 N N . LEU B 1 61 ? -1.36 -20.5 -0.28 1 97.88 61 LEU B N 1
ATOM 1635 C CA . LEU B 1 61 ? -1.575 -19.438 -1.255 1 97.88 61 LEU B CA 1
ATOM 1636 C C . LEU B 1 61 ? -0.404 -19.344 -2.227 1 97.88 61 LEU B C 1
ATOM 1638 O O . LEU B 1 61 ? -0.594 -19.047 -3.41 1 97.88 61 LEU B O 1
ATOM 1642 N N . ALA B 1 62 ? 0.738 -19.531 -1.726 1 98.38 62 ALA B N 1
ATOM 1643 C CA . ALA B 1 62 ? 1.927 -19.547 -2.574 1 98.38 62 ALA B CA 1
ATOM 1644 C C . ALA B 1 62 ? 1.847 -20.672 -3.607 1 98.38 62 ALA B C 1
ATOM 1646 O O . ALA B 1 62 ? 2.172 -20.469 -4.777 1 98.38 62 ALA B O 1
ATOM 1647 N N . GLU B 1 63 ? 1.419 -21.75 -3.152 1 96.81 63 GLU B N 1
ATOM 1648 C CA . GLU B 1 63 ? 1.258 -22.891 -4.051 1 96.81 63 GLU B CA 1
ATOM 1649 C C . GLU B 1 63 ? 0.211 -22.609 -5.125 1 96.81 63 GLU B C 1
ATOM 1651 O O . GLU B 1 63 ? 0.421 -22.906 -6.301 1 96.81 63 GLU B O 1
ATOM 1656 N N . PHE B 1 64 ? -0.807 -22.078 -4.625 1 96.5 64 PHE B N 1
ATOM 1657 C CA . PHE B 1 64 ? -1.871 -21.688 -5.543 1 96.5 64 PHE B CA 1
ATOM 1658 C C . PHE B 1 64 ? -1.344 -20.734 -6.609 1 96.5 64 PHE B C 1
ATOM 1660 O O . PHE B 1 64 ? -1.575 -20.938 -7.801 1 96.5 64 PHE B O 1
ATOM 1667 N N . ALA B 1 65 ? -0.653 -19.703 -6.246 1 97.62 65 ALA B N 1
ATOM 1668 C CA . ALA B 1 65 ? -0.146 -18.688 -7.164 1 97.62 65 ALA B CA 1
ATOM 1669 C C . ALA B 1 65 ? 0.823 -19.297 -8.172 1 97.62 65 ALA B C 1
ATOM 1671 O O . ALA B 1 65 ? 0.743 -19 -9.367 1 97.62 65 ALA B O 1
ATOM 1672 N N . ARG B 1 66 ? 1.608 -20.094 -7.703 1 96.19 66 ARG B N 1
ATOM 1673 C CA . ARG B 1 66 ? 2.607 -20.703 -8.57 1 96.19 66 ARG B CA 1
ATOM 1674 C C . ARG B 1 66 ? 1.949 -21.594 -9.617 1 96.19 66 ARG B C 1
ATOM 1676 O O . ARG B 1 66 ? 2.385 -21.641 -10.773 1 96.19 66 ARG B O 1
ATOM 1683 N N . THR B 1 67 ? 0.969 -22.281 -9.234 1 95.56 67 THR B N 1
ATOM 1684 C CA . THR B 1 67 ? 0.345 -23.297 -10.078 1 95.56 67 THR B CA 1
ATOM 1685 C C . THR B 1 67 ? -0.57 -22.656 -11.117 1 95.56 67 THR B C 1
ATOM 1687 O O . THR B 1 67 ? -0.591 -23.062 -12.281 1 95.56 67 THR B O 1
ATOM 1690 N N . TYR B 1 68 ? -1.229 -21.547 -10.672 1 95.56 68 TYR B N 1
ATOM 1691 C CA . TYR B 1 68 ? -2.359 -21.141 -11.5 1 95.56 68 TYR B CA 1
ATOM 1692 C C . TYR B 1 68 ? -2.113 -19.766 -12.117 1 95.56 68 TYR B C 1
ATOM 1694 O O . TYR B 1 68 ? -2.783 -19.391 -13.078 1 95.56 68 TYR B O 1
ATOM 1702 N N . LEU B 1 69 ? -1.226 -19.031 -11.57 1 96.38 69 LEU B N 1
ATOM 1703 C CA . LEU B 1 69 ? -1.026 -17.688 -12.094 1 96.38 69 LEU B CA 1
ATOM 1704 C C . LEU B 1 69 ? 0.023 -17.672 -13.203 1 96.38 69 LEU B C 1
ATOM 1706 O O . LEU B 1 69 ? 1.024 -18.391 -13.117 1 96.38 69 LEU B O 1
ATOM 1710 N N . THR B 1 70 ? -0.291 -16.891 -14.227 1 96.44 70 THR B N 1
ATOM 1711 C CA . THR B 1 70 ? 0.625 -16.703 -15.344 1 96.44 70 THR B CA 1
ATOM 1712 C C . THR B 1 70 ? 0.674 -15.234 -15.758 1 96.44 70 THR B C 1
ATOM 1714 O O . THR B 1 70 ? -0.22 -14.461 -15.422 1 96.44 70 THR B O 1
ATOM 1717 N N . LYS B 1 71 ? 1.753 -14.961 -16.469 1 97.25 71 LYS B N 1
ATOM 1718 C CA . LYS B 1 71 ? 1.877 -13.609 -17 1 97.25 71 LYS B CA 1
ATOM 1719 C C . LYS B 1 71 ? 0.595 -13.18 -17.719 1 97.25 71 LYS B C 1
ATOM 1721 O O . LYS B 1 71 ? -0.005 -13.969 -18.453 1 97.25 71 LYS B O 1
ATOM 1726 N N . GLY B 1 72 ? 0.222 -11.914 -17.453 1 96.25 72 GLY B N 1
ATOM 1727 C CA . GLY B 1 72 ? -0.902 -11.352 -18.172 1 96.25 72 GLY B CA 1
ATOM 1728 C C . GLY B 1 72 ? -2.234 -11.57 -17.484 1 96.25 72 GLY B C 1
ATOM 1729 O O . GLY B 1 72 ? -3.229 -10.922 -17.812 1 96.25 72 GLY B O 1
ATOM 1730 N N . ARG B 1 73 ? -2.332 -12.438 -16.516 1 94.75 73 ARG B N 1
ATOM 1731 C CA . ARG B 1 73 ? -3.576 -12.758 -15.82 1 94.75 73 ARG B CA 1
ATOM 1732 C C . ARG B 1 73 ? -4.031 -11.594 -14.953 1 94.75 73 ARG B C 1
ATOM 1734 O O . ARG B 1 73 ? -3.223 -10.977 -14.25 1 94.75 73 ARG B O 1
ATOM 1741 N N . LEU B 1 74 ? -5.383 -11.305 -15.055 1 96.38 74 LEU B N 1
ATOM 1742 C CA . LEU B 1 74 ? -5.988 -10.305 -14.18 1 96.38 74 LEU B CA 1
ATOM 1743 C C . LEU B 1 74 ? -6.344 -10.914 -12.828 1 96.38 74 LEU B C 1
ATOM 1745 O O . LEU B 1 74 ? -7.047 -11.922 -12.758 1 96.38 74 LEU B O 1
ATOM 1749 N N . VAL B 1 75 ? -5.91 -10.242 -11.711 1 97.69 75 VAL B N 1
ATOM 1750 C CA . VAL B 1 75 ? -6.145 -10.844 -10.398 1 97.69 75 VAL B CA 1
ATOM 1751 C C . VAL B 1 75 ? -6.574 -9.766 -9.406 1 97.69 75 VAL B C 1
ATOM 1753 O O . VAL B 1 75 ? -6.246 -8.586 -9.578 1 97.69 75 VAL B O 1
ATOM 1756 N N . LEU B 1 76 ? -7.297 -10.141 -8.477 1 98.25 76 LEU B N 1
ATOM 1757 C CA . LEU B 1 76 ? -7.555 -9.398 -7.25 1 98.25 76 LEU B CA 1
ATOM 1758 C C . LEU B 1 76 ? -6.637 -9.859 -6.125 1 98.25 76 LEU B C 1
ATOM 1760 O O . LEU B 1 76 ? -6.516 -11.055 -5.867 1 98.25 76 LEU B O 1
ATOM 1764 N N . VAL B 1 77 ? -5.941 -8.961 -5.52 1 98.62 77 VAL B N 1
ATOM 1765 C CA . VAL B 1 77 ? -5.07 -9.266 -4.391 1 98.62 77 VAL B CA 1
ATOM 1766 C C . VAL B 1 77 ? -5.516 -8.477 -3.162 1 98.62 77 VAL B C 1
ATOM 1768 O O . VAL B 1 77 ? -5.703 -7.262 -3.232 1 98.62 77 VAL B O 1
ATOM 1771 N N . GLU B 1 78 ? -5.758 -9.148 -2.088 1 98.81 78 GLU B N 1
ATOM 1772 C CA . GLU B 1 78 ? -5.961 -8.531 -0.779 1 98.81 78 GLU B CA 1
ATOM 1773 C C . GLU B 1 78 ? -4.832 -8.898 0.183 1 98.81 78 GLU B C 1
ATOM 1775 O O . GLU B 1 78 ? -4.371 -10.047 0.201 1 98.81 78 GLU B O 1
ATOM 1780 N N . GLY B 1 79 ? -4.422 -7.93 1.023 1 98.62 79 GLY B N 1
ATOM 1781 C CA . GLY B 1 79 ? -3.381 -8.227 1.992 1 98.62 79 GLY B CA 1
ATOM 1782 C C . GLY B 1 79 ? -2.941 -7.016 2.791 1 98.62 79 GLY B C 1
ATOM 1783 O O . GLY B 1 79 ? -3.758 -6.152 3.115 1 98.62 79 GLY B O 1
ATOM 1784 N N . GLU B 1 80 ? -1.731 -7.043 3.203 1 97.88 80 GLU B N 1
ATOM 1785 C CA . GLU B 1 80 ? -1.111 -5.965 3.967 1 97.88 80 GLU B CA 1
ATOM 1786 C C . GLU B 1 80 ? 0.074 -5.367 3.213 1 97.88 80 GLU B C 1
ATOM 1788 O O . GLU B 1 80 ? 0.876 -6.098 2.629 1 97.88 80 GLU B O 1
ATOM 1793 N N . MET B 1 81 ? 0.12 -4.059 3.174 1 98.19 81 MET B N 1
ATOM 1794 C CA . MET B 1 81 ? 1.271 -3.367 2.6 1 98.19 81 MET B CA 1
ATOM 1795 C C . MET B 1 81 ? 2.426 -3.314 3.594 1 98.19 81 MET B C 1
ATOM 1797 O O . MET B 1 81 ? 2.258 -2.854 4.723 1 98.19 81 MET B O 1
ATOM 1801 N N . ARG B 1 82 ? 3.527 -3.811 3.199 1 96.88 82 ARG B N 1
ATOM 1802 C CA . ARG B 1 82 ? 4.703 -3.832 4.062 1 96.88 82 ARG B CA 1
ATOM 1803 C C . ARG B 1 82 ? 5.82 -2.967 3.488 1 96.88 82 ARG B C 1
ATOM 1805 O O . ARG B 1 82 ? 6.078 -2.994 2.281 1 96.88 82 ARG B O 1
ATOM 1812 N N . MET B 1 83 ? 6.387 -2.174 4.336 1 96.25 83 MET B N 1
ATOM 1813 C CA . MET B 1 83 ? 7.516 -1.321 3.969 1 96.25 83 MET B CA 1
ATOM 1814 C C . MET B 1 83 ? 8.82 -1.86 4.555 1 96.25 83 MET B C 1
ATOM 1816 O O . MET B 1 83 ? 9.359 -1.295 5.508 1 96.25 83 MET B O 1
ATOM 1820 N N . ARG B 1 84 ? 9.375 -2.766 3.924 1 91.69 84 ARG B N 1
ATOM 1821 C CA . ARG B 1 84 ? 10.602 -3.367 4.438 1 91.69 84 ARG B CA 1
ATOM 1822 C C . ARG B 1 84 ? 11.789 -2.428 4.258 1 91.69 84 ARG B C 1
ATOM 1824 O O . ARG B 1 84 ? 12.023 -1.917 3.16 1 91.69 84 ARG B O 1
ATOM 1831 N N . ARG B 1 85 ? 12.508 -2.244 5.363 1 90.62 85 ARG B N 1
ATOM 1832 C CA . ARG B 1 85 ? 13.664 -1.355 5.332 1 90.62 85 ARG B CA 1
ATOM 1833 C C . ARG B 1 85 ? 14.961 -2.15 5.316 1 90.62 85 ARG B C 1
ATOM 1835 O O . ARG B 1 85 ? 15.07 -3.189 5.973 1 90.62 85 ARG B O 1
ATOM 1842 N N . TRP B 1 86 ? 15.875 -1.631 4.48 1 87.12 86 TRP B N 1
ATOM 1843 C CA . TRP B 1 86 ? 17.188 -2.26 4.441 1 87.12 86 TRP B CA 1
ATOM 1844 C C . TRP B 1 86 ? 18.266 -1.239 4.109 1 87.12 86 TRP B C 1
ATOM 1846 O O . TRP B 1 86 ? 17.969 -0.093 3.768 1 87.12 86 TRP B O 1
ATOM 1856 N N . GLU B 1 87 ? 19.469 -1.645 4.387 1 89 87 GLU B N 1
ATOM 1857 C CA . GLU B 1 87 ? 20.578 -0.716 4.188 1 89 87 GLU B CA 1
ATOM 1858 C C . GLU B 1 87 ? 21.578 -1.258 3.166 1 89 87 GLU B C 1
ATOM 1860 O O . GLU B 1 87 ? 21.891 -2.447 3.176 1 89 87 GLU B O 1
ATOM 1865 N N . THR B 1 88 ? 21.984 -0.27 2.314 1 84.56 88 THR B N 1
ATOM 1866 C CA . THR B 1 88 ? 23.016 -0.639 1.357 1 84.56 88 THR B CA 1
ATOM 1867 C C . THR B 1 88 ? 24.375 -0.739 2.047 1 84.56 88 THR B C 1
ATOM 1869 O O . THR B 1 88 ? 24.531 -0.29 3.184 1 84.56 88 THR B O 1
ATOM 1872 N N . PRO B 1 89 ? 25.312 -1.479 1.355 1 87.25 89 PRO B N 1
ATOM 1873 C CA . PRO B 1 89 ? 26.641 -1.561 1.942 1 87.25 89 PRO B CA 1
ATOM 1874 C C . PRO B 1 89 ? 27.25 -0.188 2.219 1 87.25 89 PRO B C 1
ATOM 1876 O O . PRO B 1 89 ? 28.094 -0.049 3.105 1 87.25 89 PRO B O 1
ATOM 1879 N N . THR B 1 90 ? 26.828 0.836 1.524 1 86.12 90 THR B N 1
ATOM 1880 C CA . THR B 1 90 ? 27.328 2.193 1.708 1 86.12 90 THR B CA 1
ATOM 1881 C C . THR B 1 90 ? 26.578 2.893 2.846 1 86.12 90 THR B C 1
ATOM 1883 O O . THR B 1 90 ? 26.891 4.043 3.172 1 86.12 90 THR B O 1
ATOM 1886 N N . GLY B 1 91 ? 25.578 2.205 3.461 1 85.88 91 GLY B N 1
ATOM 1887 C CA . GLY B 1 91 ? 24.859 2.752 4.609 1 85.88 91 GLY B CA 1
ATOM 1888 C C . GLY B 1 91 ? 23.594 3.486 4.227 1 85.88 91 GLY B C 1
ATOM 1889 O O . GLY B 1 91 ? 23.016 4.195 5.051 1 85.88 91 GLY B O 1
ATOM 1890 N N . GLU B 1 92 ? 23.266 3.441 3.023 1 84.38 92 GLU B N 1
ATOM 1891 C CA . GLU B 1 92 ? 22.047 4.117 2.592 1 84.38 92 GLU B CA 1
ATOM 1892 C C . GLU B 1 92 ? 20.812 3.289 2.924 1 84.38 92 GLU B C 1
ATOM 1894 O O . GLU B 1 92 ? 20.75 2.1 2.604 1 84.38 92 GLU B O 1
ATOM 1899 N N . LYS B 1 93 ? 19.891 3.965 3.605 1 87 93 LYS B N 1
ATOM 1900 C CA . LYS B 1 93 ? 18.641 3.295 3.955 1 87 93 LYS B CA 1
ATOM 1901 C C . LYS B 1 93 ? 17.719 3.199 2.748 1 87 93 LYS B C 1
ATOM 1903 O O . LYS B 1 93 ? 17.5 4.188 2.041 1 87 93 LYS B O 1
ATOM 1908 N N . ARG B 1 94 ? 17.297 1.933 2.547 1 88.5 94 ARG B N 1
ATOM 1909 C CA . ARG B 1 94 ? 16.391 1.688 1.427 1 88.5 94 ARG B CA 1
ATOM 1910 C C . ARG B 1 94 ? 15.102 1.014 1.895 1 88.5 94 ARG B C 1
ATOM 1912 O O . ARG B 1 94 ? 15.055 0.462 2.996 1 88.5 94 ARG B O 1
ATOM 1919 N N . VAL B 1 95 ? 14.055 1.266 1.06 1 91 95 VAL B N 1
ATOM 1920 C CA . VAL B 1 95 ? 12.766 0.639 1.343 1 91 95 VAL B CA 1
ATOM 1921 C C . VAL B 1 95 ? 12.383 -0.289 0.192 1 91 95 VAL B C 1
ATOM 1923 O O . VAL B 1 95 ? 12.578 0.048 -0.978 1 91 95 VAL B O 1
ATOM 1926 N N . SER B 1 96 ? 11.906 -1.453 0.54 1 93.25 96 SER B N 1
ATOM 1927 C CA . SER B 1 96 ? 11.344 -2.404 -0.415 1 93.25 96 SER B CA 1
ATOM 1928 C C . SER B 1 96 ? 9.859 -2.652 -0.144 1 93.25 96 SER B C 1
ATOM 1930 O O . SER B 1 96 ? 9.508 -3.504 0.673 1 93.25 96 SER B O 1
ATOM 1932 N N . PRO B 1 97 ? 8.992 -1.948 -0.842 1 96.88 97 PRO B N 1
ATOM 1933 C CA . PRO B 1 97 ? 7.555 -2.146 -0.615 1 96.88 97 PRO B CA 1
ATOM 1934 C C . PRO B 1 97 ? 7.047 -3.469 -1.184 1 96.88 97 PRO B C 1
ATOM 1936 O O . PRO B 1 97 ? 7.422 -3.854 -2.293 1 96.88 97 PRO B O 1
ATOM 1939 N N . GLU B 1 98 ? 6.277 -4.164 -0.408 1 97.69 98 GLU B N 1
ATOM 1940 C CA . GLU B 1 98 ? 5.652 -5.406 -0.854 1 97.69 98 GLU B CA 1
ATOM 1941 C C . GLU B 1 98 ? 4.262 -5.57 -0.25 1 97.69 98 GLU B C 1
ATOM 1943 O O . GLU B 1 98 ? 3.992 -5.074 0.846 1 97.69 98 GLU B O 1
ATOM 1948 N N . VAL B 1 99 ? 3.471 -6.266 -0.984 1 98.62 99 VAL B N 1
ATOM 1949 C CA . VAL B 1 99 ? 2.166 -6.66 -0.465 1 98.62 99 VAL B CA 1
ATOM 1950 C C . VAL B 1 99 ? 2.203 -8.125 -0.028 1 98.62 99 VAL B C 1
ATOM 1952 O O . VAL B 1 99 ? 2.42 -9.016 -0.85 1 98.62 99 VAL B O 1
ATOM 1955 N N . VAL B 1 100 ? 2.053 -8.305 1.276 1 97.75 100 VAL B N 1
ATOM 1956 C CA . VAL B 1 100 ? 1.87 -9.664 1.77 1 97.75 100 VAL B CA 1
ATOM 1957 C C . VAL B 1 100 ? 0.404 -10.07 1.635 1 97.75 100 VAL B C 1
ATOM 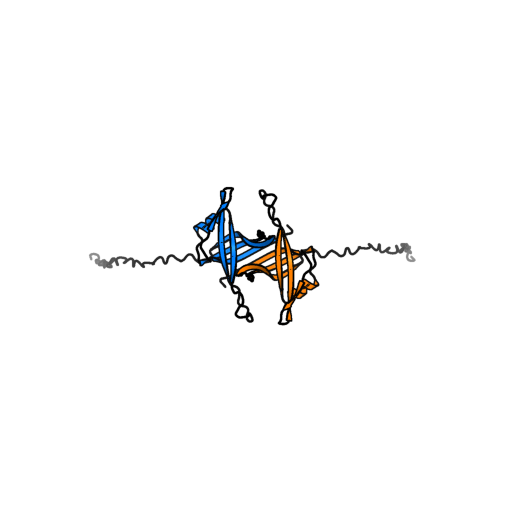1959 O O . VAL B 1 100 ? -0.449 -9.609 2.393 1 97.75 100 VAL B O 1
ATOM 1962 N N . ALA B 1 101 ? 0.171 -11 0.72 1 98.62 101 ALA B N 1
ATOM 1963 C CA . ALA B 1 101 ? -1.203 -11.312 0.335 1 98.62 101 ALA B CA 1
ATOM 1964 C C . ALA B 1 101 ? -1.806 -12.367 1.261 1 98.62 101 ALA B C 1
ATOM 1966 O O . ALA B 1 101 ? -1.123 -13.312 1.663 1 98.62 101 ALA B O 1
ATOM 1967 N N . ASN B 1 102 ? -3.121 -12.18 1.527 1 98.06 102 ASN B N 1
ATOM 1968 C CA . ASN B 1 102 ? -3.93 -13.188 2.199 1 98.06 102 ASN B CA 1
ATOM 1969 C C . ASN B 1 102 ? -4.957 -13.805 1.253 1 98.06 102 ASN B C 1
ATOM 1971 O O . ASN B 1 102 ? -5.457 -14.898 1.506 1 98.06 102 ASN B O 1
ATOM 1975 N N . VAL B 1 103 ? -5.27 -13.047 0.217 1 98.31 103 VAL B N 1
ATOM 1976 C CA . VAL B 1 103 ? -6.238 -13.492 -0.777 1 98.31 103 VAL B CA 1
ATOM 1977 C C . VAL B 1 103 ? -5.73 -13.164 -2.18 1 98.31 103 VAL B C 1
ATOM 1979 O O . VAL B 1 103 ? -5.195 -12.078 -2.418 1 98.31 103 VAL B O 1
ATOM 1982 N N . VAL B 1 104 ? -5.871 -14.117 -3.006 1 98.12 104 VAL B N 1
ATOM 1983 C CA . VAL B 1 104 ? -5.66 -13.93 -4.438 1 98.12 104 VAL B CA 1
ATOM 1984 C C . VAL B 1 104 ? -6.789 -14.594 -5.219 1 98.12 104 VAL B C 1
ATOM 1986 O O . VAL B 1 104 ? -7.098 -15.773 -4.996 1 98.12 104 VAL B O 1
ATOM 1989 N N . ARG B 1 105 ? -7.359 -13.812 -6.055 1 96.62 105 ARG B N 1
ATOM 1990 C CA . ARG B 1 105 ? -8.461 -14.344 -6.848 1 96.62 105 ARG B CA 1
ATOM 1991 C C . ARG B 1 105 ? -8.297 -13.992 -8.32 1 96.62 105 ARG B C 1
ATOM 1993 O O . ARG B 1 105 ? -7.852 -12.891 -8.656 1 96.62 105 ARG B O 1
ATOM 2000 N N . PHE B 1 106 ? -8.742 -14.852 -9.109 1 92.81 106 PHE B N 1
ATOM 2001 C CA . PHE B 1 106 ? -8.812 -14.547 -10.531 1 92.81 106 PHE B CA 1
ATOM 2002 C C . PHE B 1 106 ? -9.977 -13.609 -10.828 1 92.81 106 PHE B C 1
ATOM 2004 O O . PHE B 1 106 ? -11.039 -13.719 -10.219 1 92.81 106 PHE B O 1
ATOM 2011 N N . MET B 1 107 ? -9.703 -12.742 -11.703 1 89.19 107 MET B N 1
ATOM 2012 C CA . MET B 1 107 ? -10.789 -11.852 -12.109 1 89.19 107 MET B CA 1
ATOM 2013 C C . MET B 1 107 ? -11.219 -12.148 -13.547 1 89.19 107 MET B C 1
ATOM 2015 O O . MET B 1 107 ? -12.289 -11.711 -13.977 1 89.19 107 MET B O 1
ATOM 2019 N N . ASP B 1 108 ? -10.398 -12.594 -14.297 1 74 108 ASP B N 1
ATOM 2020 C CA . ASP B 1 108 ? -10.773 -12.898 -15.672 1 74 108 ASP B CA 1
ATOM 2021 C C . ASP B 1 108 ? -11.523 -14.219 -15.766 1 74 108 ASP B C 1
ATOM 2023 O O . ASP B 1 108 ? -11.344 -15.102 -14.922 1 74 108 ASP B O 1
ATOM 2027 N N . ARG B 1 109 ? -12.852 -14.172 -16.469 1 60.47 109 ARG B N 1
ATOM 2028 C CA . ARG B 1 109 ? -13.648 -15.359 -16.766 1 60.47 109 ARG B CA 1
ATOM 2029 C C . ARG B 1 109 ? -12.789 -16.438 -17.406 1 60.47 109 ARG B C 1
ATOM 2031 O O . ARG B 1 109 ? -11.867 -16.141 -18.172 1 60.47 109 ARG B O 1
ATOM 2038 N N . LYS B 1 110 ? -12.742 -17.594 -16.781 1 55.5 110 LYS B N 1
ATOM 2039 C CA . LYS B 1 110 ? -12.148 -18.734 -17.453 1 55.5 110 LYS B CA 1
ATOM 2040 C C . LYS B 1 110 ? -12.367 -18.672 -18.969 1 55.5 110 LYS B C 1
ATOM 2042 O O . LYS B 1 110 ? -13.461 -18.359 -19.422 1 55.5 110 LYS B O 1
ATOM 2047 N N . PRO B 1 111 ? -11.305 -18.5 -19.75 1 50.19 111 PRO B N 1
ATOM 2048 C CA . PRO B 1 111 ? -11.656 -18.625 -21.172 1 50.19 111 PRO B CA 1
ATOM 2049 C C . PRO B 1 111 ? -12.727 -19.688 -21.422 1 50.19 111 PRO B C 1
ATOM 2051 O O . PRO B 1 111 ? -12.656 -20.797 -20.859 1 50.19 111 PRO B O 1
ATOM 2054 N N . ALA B 1 112 ? -13.969 -19.344 -21.438 1 45.22 112 ALA B N 1
ATOM 2055 C CA . ALA B 1 112 ? -14.93 -20.359 -21.859 1 45.22 112 ALA B CA 1
ATOM 2056 C C . ALA B 1 112 ? -14.289 -21.344 -22.844 1 45.22 112 ALA B C 1
ATOM 2058 O O . ALA B 1 112 ? -13.656 -20.922 -23.812 1 45.22 112 ALA B O 1
ATOM 2059 N N . GLU B 1 113 ? -13.617 -22.375 -22.484 1 44.47 113 GLU B N 1
ATOM 2060 C CA . GLU B 1 113 ? -13.469 -23.344 -23.562 1 44.47 113 GLU B CA 1
ATOM 2061 C C . GLU B 1 113 ? -14.57 -23.172 -24.609 1 44.47 113 GLU B C 1
ATOM 2063 O O . GLU B 1 113 ? -15.758 -23.234 -24.281 1 44.47 113 GLU B O 1
ATOM 2068 N N . THR B 1 114 ? -14.414 -22.312 -25.562 1 42.34 114 THR B N 1
ATOM 2069 C CA . THR B 1 114 ? -15.305 -22.469 -26.703 1 42.34 114 THR B CA 1
ATOM 2070 C C . THR B 1 114 ? -15.672 -23.922 -26.906 1 42.34 114 THR B C 1
ATOM 2072 O O . THR B 1 114 ? -14.844 -24.734 -27.344 1 42.34 114 THR B O 1
ATOM 2075 N N . VAL B 1 115 ? -16.203 -24.625 -25.922 1 40.47 115 VAL B N 1
ATOM 2076 C CA . VAL B 1 115 ? -16.875 -25.828 -26.422 1 40.47 115 VAL B CA 1
ATOM 2077 C C . VAL B 1 115 ? -17.453 -25.562 -27.812 1 40.47 115 VAL B C 1
ATOM 2079 O O . VAL B 1 115 ? -18.234 -24.625 -28 1 40.47 115 VAL B O 1
ATOM 2082 N N . SER B 1 116 ? -16.562 -25.656 -28.875 1 41.16 116 SER B N 1
ATOM 2083 C CA . SER B 1 116 ? -17.141 -25.844 -30.188 1 41.16 116 SER B CA 1
ATOM 2084 C C . SER B 1 116 ? -18.469 -26.594 -30.109 1 41.16 116 SER B C 1
ATOM 2086 O O . SER B 1 116 ? -18.516 -27.766 -29.766 1 41.16 116 SER B O 1
ATOM 2088 N N . GLU B 1 117 ? -19.438 -26.031 -29.5 1 40.34 117 GLU B N 1
ATOM 2089 C CA . GLU B 1 117 ? -20.766 -26.562 -29.766 1 40.34 117 GLU B CA 1
ATOM 2090 C C . GLU B 1 117 ? -20.875 -27.109 -31.188 1 40.34 117 GLU B C 1
ATOM 2092 O O . GLU B 1 117 ? -20.906 -26.344 -32.156 1 40.34 117 GLU B O 1
ATOM 2097 N N . THR B 1 118 ? -19.953 -28.047 -31.562 1 37.12 118 THR B N 1
ATOM 2098 C CA . THR B 1 118 ? -20.359 -28.875 -32.688 1 37.12 118 THR B CA 1
ATOM 2099 C C . THR B 1 118 ? -21.828 -29.234 -32.594 1 37.12 118 THR B C 1
ATOM 2101 O O . THR B 1 118 ? -22.234 -29.953 -31.688 1 37.12 118 THR B O 1
ATOM 2104 N N . GLU B 1 119 ? -22.688 -28.25 -32.875 1 38.31 119 GLU B N 1
ATOM 2105 C CA . GLU B 1 119 ? -24.062 -28.578 -33.25 1 38.31 119 GLU B CA 1
ATOM 2106 C C . GLU B 1 119 ? -24.125 -29.938 -33.969 1 38.31 119 GLU B C 1
ATOM 2108 O O . GLU B 1 119 ? -23.734 -30.062 -35.125 1 38.31 119 GLU B O 1
ATOM 2113 N N . GLU B 1 120 ? -23.562 -30.922 -33.375 1 36.34 120 GLU B N 1
ATOM 2114 C CA . GLU B 1 120 ? -23.969 -32.188 -33.938 1 36.34 120 GLU B CA 1
ATOM 2115 C C . GLU B 1 120 ? -25.469 -32.25 -34.219 1 36.34 120 GLU B C 1
ATOM 2117 O O . GLU B 1 120 ? -26.266 -32.156 -33.281 1 36.34 120 GLU B O 1
ATOM 2122 N N . GLU B 1 121 ? -25.797 -31.547 -35.281 1 38.16 121 GLU B N 1
ATOM 2123 C CA . GLU B 1 121 ? -27.094 -31.812 -35.906 1 38.16 121 GLU B CA 1
ATOM 2124 C C . GLU B 1 121 ? -27.484 -33.281 -35.781 1 38.16 121 GLU B C 1
ATOM 2126 O O . GLU B 1 121 ? -26.812 -34.156 -36.344 1 38.16 121 GLU B O 1
ATOM 2131 N N . LEU B 1 122 ? -27.641 -33.719 -34.531 1 37.25 122 LEU B N 1
ATOM 2132 C CA . LEU B 1 122 ? -28.281 -35 -34.438 1 37.25 122 LEU B CA 1
ATOM 2133 C C . LEU B 1 122 ? -29.344 -35.188 -35.5 1 37.25 122 LEU B C 1
ATOM 2135 O O . LEU B 1 122 ? -30.297 -34.406 -35.594 1 37.25 122 LEU B O 1
ATOM 2139 N N . GLU B 1 123 ? -28.875 -35.406 -36.75 1 39.12 123 GLU B N 1
ATOM 2140 C CA . GLU B 1 123 ? -29.766 -35.938 -37.75 1 39.12 123 GLU B CA 1
ATOM 2141 C C . GLU B 1 123 ? -30.688 -37 -37.188 1 39.12 123 GLU B C 1
ATOM 2143 O O . GLU B 1 123 ? -30.25 -38.094 -36.781 1 39.12 123 GLU B O 1
ATOM 2148 N N . ILE B 1 124 ? -31.531 -36.562 -36.219 1 40.56 124 ILE B N 1
ATOM 2149 C CA . ILE B 1 124 ? -32.625 -37.469 -35.844 1 40.56 124 ILE B CA 1
ATOM 2150 C C . ILE B 1 124 ? -33.156 -38.188 -37.094 1 40.56 124 ILE B C 1
ATOM 2152 O O . ILE B 1 124 ? -33.5 -37.531 -38.062 1 40.56 124 ILE B O 1
ATOM 2156 N N . PRO B 1 125 ? -32.719 -39.312 -37.344 1 39.03 125 PRO B N 1
ATOM 2157 C CA . PRO B 1 125 ? -33.281 -40.062 -38.469 1 39.03 125 PRO B CA 1
ATOM 2158 C C . PRO B 1 125 ? -34.781 -39.844 -38.594 1 39.03 125 PRO B C 1
ATOM 2160 O O . PRO B 1 125 ? -35.5 -39.875 -37.594 1 39.03 125 PRO B O 1
ATOM 2163 N N . GLU B 1 126 ? -35.188 -38.844 -39.375 1 37.69 126 GLU B N 1
ATOM 2164 C CA . GLU B 1 126 ? -36.594 -38.719 -39.719 1 37.69 126 GLU B CA 1
ATOM 2165 C C . GLU B 1 126 ? -37.25 -40.094 -39.938 1 37.69 126 GLU B C 1
ATOM 2167 O O . GLU B 1 126 ? -37 -40.75 -40.938 1 37.69 126 GLU B O 1
ATOM 2172 N N . GLU B 1 127 ? -37.125 -41 -38.938 1 34.62 127 GLU B N 1
ATOM 2173 C CA . GLU B 1 127 ? -37.969 -42.156 -39.125 1 34.62 127 GLU B CA 1
ATOM 2174 C C . GLU B 1 127 ? -39.375 -41.781 -39.625 1 34.62 127 GLU B C 1
ATOM 2176 O O . GLU B 1 127 ? -40.031 -40.906 -39.031 1 34.62 127 GLU B O 1
ATOM 2181 N N . ASP B 1 128 ? -39.531 -41.812 -40.938 1 35.38 128 ASP B N 1
ATOM 2182 C CA . ASP B 1 128 ? -40.781 -41.781 -41.688 1 35.38 128 ASP B CA 1
ATOM 2183 C C . ASP B 1 128 ? -41.875 -42.562 -41 1 35.38 128 ASP B C 1
ATOM 2185 O O . ASP B 1 128 ? -41.906 -43.781 -41.031 1 35.38 128 ASP B O 1
ATOM 2189 N N . PHE B 1 129 ? -42.031 -42.344 -39.625 1 33.94 129 PHE B N 1
ATOM 2190 C CA . PHE B 1 129 ? -43.219 -43 -39.094 1 33.94 129 PHE B CA 1
ATOM 2191 C C . PHE B 1 129 ? -44.469 -42.656 -39.938 1 33.94 129 PHE B C 1
ATOM 2193 O O . PHE B 1 129 ? -44.938 -41.531 -39.906 1 33.94 129 PHE B O 1
ATOM 2200 N N . SER B 1 130 ? -44.438 -43.156 -41.188 1 34.22 130 SER B N 1
ATOM 2201 C CA . SER B 1 130 ? -45.594 -43.312 -42.031 1 34.22 130 SER B CA 1
ATOM 2202 C C . SER B 1 130 ? -46.844 -43.656 -41.219 1 34.22 130 SER B C 1
ATOM 2204 O O . SER B 1 130 ? -46.812 -44.562 -40.375 1 34.22 130 SER B O 1
ATOM 2206 N N . SER B 1 131 ? -47.531 -42.531 -40.812 1 34 131 SER B N 1
ATOM 2207 C CA . SER B 1 131 ? -48.875 -42.5 -40.281 1 34 131 SER B CA 1
ATOM 2208 C C . SER B 1 131 ? -49.75 -43.594 -40.875 1 34 131 SER B C 1
ATOM 2210 O O . SER B 1 131 ? -50.125 -43.531 -42.031 1 34 131 SER B O 1
ATOM 2212 N N . ASP B 1 132 ? -49.344 -44.875 -40.688 1 33.03 132 ASP B N 1
ATOM 2213 C CA . ASP B 1 132 ? -50.281 -45.938 -41.031 1 33.03 132 ASP B CA 1
ATOM 2214 C C . ASP B 1 132 ? -51.688 -45.594 -40.594 1 33.03 132 ASP B C 1
ATOM 2216 O O . ASP B 1 132 ? -51.938 -45.344 -39.438 1 33.03 132 ASP B O 1
ATOM 2220 N N . THR B 1 133 ? -52.344 -44.938 -41.438 1 33.91 133 THR B N 1
ATOM 2221 C CA . THR B 1 133 ? -53.781 -44.656 -41.531 1 33.91 133 THR B CA 1
ATOM 2222 C C . THR B 1 133 ? -54.594 -45.875 -41.062 1 33.91 133 THR B C 1
ATOM 2224 O O . THR B 1 133 ? -54.625 -46.875 -41.75 1 33.91 133 THR B O 1
ATOM 2227 N N . PHE B 1 134 ? -54.312 -46.25 -39.812 1 33.88 134 PHE B N 1
ATOM 2228 C CA . PHE B 1 134 ? -55.156 -47.312 -39.281 1 33.88 134 PHE B CA 1
ATOM 2229 C C . PHE B 1 134 ? -56.625 -47.125 -39.688 1 33.88 134 PHE B C 1
ATOM 2231 O O . PHE B 1 134 ? -57.219 -46.062 -39.406 1 33.88 134 PHE B O 1
ATOM 2238 N N . SER B 1 135 ? -56.969 -47.625 -40.844 1 33.03 135 SER B N 1
ATOM 2239 C CA . SER B 1 135 ? -58.312 -47.812 -41.406 1 33.03 135 SER B CA 1
ATOM 2240 C C . SER B 1 135 ? -59.312 -48.219 -40.312 1 33.03 135 SER B C 1
ATOM 2242 O O . SER B 1 135 ? -59 -49.062 -39.469 1 33.03 135 SER B O 1
ATOM 2244 N N . GLU B 1 136 ? -60.062 -47.219 -39.844 1 35 136 GLU B N 1
ATOM 2245 C CA . GLU B 1 136 ? -61.25 -47.344 -39 1 35 136 GLU B CA 1
ATOM 2246 C C . GLU B 1 136 ? -62.094 -48.562 -39.375 1 35 136 GLU B C 1
ATOM 2248 O O . GLU B 1 136 ? -62.781 -48.531 -40.406 1 35 136 GLU B O 1
ATOM 2253 N N . ASP B 1 137 ? -61.5 -49.719 -39.344 1 33.59 137 ASP B N 1
ATOM 2254 C CA . ASP B 1 137 ? -62.281 -50.906 -39.625 1 33.59 137 ASP B CA 1
ATOM 2255 C C . ASP B 1 137 ? -63.625 -50.875 -38.875 1 33.59 137 ASP B C 1
ATOM 2257 O O . ASP B 1 137 ? -63.656 -50.625 -37.656 1 33.59 137 ASP B O 1
ATOM 2261 N N . GLU B 1 138 ? -64.688 -50.594 -39.531 1 39.84 138 GLU B N 1
ATOM 2262 C CA . GLU B 1 138 ? -66.062 -50.719 -39.25 1 39.84 138 GLU B CA 1
ATOM 2263 C C . GLU B 1 138 ? -66.375 -52.062 -38.531 1 39.84 138 GLU B C 1
ATOM 2265 O O . GLU B 1 138 ? -66 -53.125 -39.031 1 39.84 138 GLU B O 1
ATOM 2270 N N . PRO B 1 139 ? -66.25 -51.938 -37.219 1 42.44 139 PRO B N 1
ATOM 2271 C CA . PRO B 1 139 ? -66.562 -53.25 -36.656 1 42.44 139 PRO B CA 1
ATOM 2272 C C . PRO B 1 139 ? -67.812 -53.906 -37.312 1 42.44 139 PRO B C 1
ATOM 2274 O O . PRO B 1 139 ? -68.625 -53.219 -37.875 1 42.44 139 PRO B O 1
ATOM 2277 N N . PRO B 1 140 ? -67.75 -55.156 -37.562 1 36.19 140 PRO B N 1
ATOM 2278 C CA . PRO B 1 140 ? -68.688 -56.031 -38.219 1 36.19 140 PRO B CA 1
ATOM 2279 C C . PRO B 1 140 ? -70.125 -55.875 -37.625 1 36.19 140 PRO B C 1
ATOM 2281 O O . PRO B 1 140 ? -70.312 -56.281 -36.469 1 36.19 140 PRO B O 1
ATOM 2284 N N . PHE B 1 141 ? -70.812 -54.719 -37.25 1 25.19 141 PHE B N 1
ATOM 2285 C CA . PHE B 1 141 ? -72.188 -54.875 -37.844 1 25.19 141 PHE B CA 1
ATOM 2286 C C . PHE B 1 141 ? -72.125 -54.562 -39.344 1 25.19 141 PHE B C 1
ATOM 2288 O O . PHE B 1 141 ? -71.375 -53.75 -39.781 1 25.19 141 PHE B O 1
#

InterPro domains:
  IPR000424 Primosome PriB/single-strand DNA-binding [PF00436] (4-107)
  IPR000424 Primosome PriB/single-strand DNA-binding [PS50935] (4-108)
  IPR000424 Primosome PriB/single-strand DNA-binding [cd04496] (7-106)
  IPR011344 Single-stranded DNA-binding protein [MF_00984] (4-111)
  IPR011344 Single-stranded DNA-binding protein [PIRSF002070] (4-121)
  IPR011344 Single-stranded DNA-binding protein [PTHR10302] (4-125)
  IPR011344 Single-stranded DNA-binding protein [TIGR00621] (4-120)
  IPR012340 Nucleic acid-binding, OB-fold [G3DSA:2.40.50.140] (1-108)
  IPR012340 Nucleic acid-binding, OB-fold [SSF50249] (4-141)

Sequence (282 aa):
MSFFNKIILIGRLVRDPEERYTLSGTPVTTFTIAVDRVPRKNAPDDAQTTDFFRIVTFGRLAEFARTYLTKGRLVLVEGEMRMRRWETPTGEKRVSPEVVANVVRFMDRKPAETVSETEEELEIPEEDFSSDTFSEDEPPFMSFFNKIILIGRLVRDPEERYTLSGTPVTTFTIAVDRVPRKNAPDDAQTTDFFRIVTFGRLAEFARTYLTKGRLVLVEGEMRMRRWETPTGEKRVSPEVVANVVRFMDRKPAETVSETEEELEIPEEDFSSDTFSEDEPPF

pLDDT: mean 79.21, std 24.65, range [23.38, 98.81]

Organism: Thermotoga maritima (strain ATCC 43589 / DSM 3109 / JCM 10099 / NBRC 100826 / MSB8) (NCBI:txid243274)

Solvent-accessible surface area (backbone atoms only — not comparable to full-atom values): 16325 Å² total; per-residue (Å²): 133,87,46,43,63,40,31,40,38,20,25,26,24,75,42,60,51,45,78,47,65,47,96,88,64,45,39,31,21,34,38,38,28,43,28,58,53,80,82,56,92,82,52,61,92,83,53,86,51,61,28,69,43,40,36,37,26,50,46,69,54,8,52,49,43,57,74,71,49,44,52,65,41,42,31,37,40,31,29,30,75,41,50,44,74,46,65,45,99,88,65,48,80,41,70,52,67,33,30,47,43,80,42,77,42,78,62,60,76,69,76,67,70,72,64,73,71,67,72,65,70,69,71,62,72,74,68,75,73,65,77,72,73,73,73,80,73,73,72,84,122,133,87,47,43,62,40,32,39,37,19,24,27,25,75,42,60,51,45,78,45,65,46,96,90,64,46,40,30,22,36,38,38,29,42,29,58,54,80,82,57,92,83,52,62,90,84,54,85,51,60,29,69,44,41,35,39,26,50,45,69,54,10,52,48,43,57,75,70,49,44,51,64,41,42,31,36,40,32,30,30,74,40,49,44,73,46,65,44,99,87,66,47,79,41,70,52,68,32,30,47,44,81,44,77,40,78,62,60,73,68,76,67,70,73,66,72,72,67,73,67,71,70,73,64,73,76,70,76,72,68,76,71,73,73,70,80,70,71,65,92,120